Protein AF-A0AAV9LHY4-F1 (afdb_monomer)

Structure (mmCIF, N/CA/C/O backbone):
data_AF-A0AAV9LHY4-F1
#
_entry.id   AF-A0AAV9LHY4-F1
#
loop_
_atom_site.group_PDB
_atom_site.id
_atom_site.type_symbol
_atom_site.label_atom_id
_atom_site.label_alt_id
_atom_site.label_comp_id
_atom_site.label_asym_id
_atom_site.label_entity_id
_atom_site.label_seq_id
_atom_site.pdbx_PDB_ins_code
_atom_site.Cartn_x
_atom_site.Cartn_y
_atom_site.Cartn_z
_atom_site.occupancy
_atom_site.B_iso_or_equiv
_atom_site.auth_seq_id
_atom_site.auth_comp_id
_atom_site.auth_asym_id
_atom_site.auth_atom_id
_atom_site.pdbx_PDB_model_num
ATOM 1 N N . MET A 1 1 ? 43.080 -24.512 -5.158 1.00 59.22 1 MET A N 1
ATOM 2 C CA . MET A 1 1 ? 41.916 -24.960 -4.365 1.00 59.22 1 MET A CA 1
ATOM 3 C C . MET A 1 1 ? 41.482 -26.283 -4.975 1.00 59.22 1 MET A C 1
ATOM 5 O O . MET A 1 1 ? 41.132 -26.300 -6.143 1.00 59.22 1 MET A O 1
ATOM 9 N N . GLU A 1 2 ? 41.667 -27.384 -4.251 1.00 84.31 2 GLU A N 1
ATOM 10 C CA . GLU A 1 2 ? 41.435 -28.752 -4.737 1.00 84.31 2 GLU A CA 1
ATOM 11 C C . GLU A 1 2 ? 39.930 -29.027 -4.889 1.00 84.31 2 GLU A C 1
ATOM 13 O O . GLU A 1 2 ? 39.176 -28.866 -3.928 1.00 84.31 2 GLU A O 1
ATOM 18 N N . TRP A 1 3 ? 39.496 -29.439 -6.082 1.00 78.50 3 TRP A N 1
ATOM 19 C CA . TRP A 1 3 ? 38.097 -29.758 -6.407 1.00 78.50 3 TRP A CA 1
ATOM 20 C C . TRP A 1 3 ? 37.483 -30.785 -5.441 1.00 78.50 3 TRP A C 1
ATOM 22 O O . TRP A 1 3 ? 36.343 -30.637 -5.004 1.00 78.50 3 TRP A O 1
ATOM 32 N N . SER A 1 4 ? 38.292 -31.755 -5.011 1.00 82.44 4 SER A N 1
ATOM 33 C CA . SER A 1 4 ? 37.947 -32.785 -4.024 1.00 82.44 4 SER A CA 1
ATOM 34 C C . SER A 1 4 ? 37.417 -32.199 -2.708 1.00 82.44 4 SER A C 1
ATOM 36 O O . SER A 1 4 ? 36.396 -32.643 -2.188 1.00 82.44 4 SER A O 1
ATOM 38 N N . ARG A 1 5 ? 38.049 -31.133 -2.205 1.00 82.62 5 ARG A N 1
ATOM 39 C CA . ARG A 1 5 ? 37.646 -30.445 -0.971 1.00 82.62 5 ARG A CA 1
ATOM 40 C C . ARG A 1 5 ? 36.305 -29.725 -1.117 1.00 82.62 5 ARG A C 1
ATOM 42 O O . ARG A 1 5 ? 35.570 -29.611 -0.140 1.00 82.62 5 ARG A O 1
ATOM 49 N N . LEU A 1 6 ? 35.998 -29.232 -2.314 1.00 79.81 6 LEU A N 1
ATOM 50 C CA . LEU A 1 6 ? 34.765 -28.503 -2.607 1.00 79.81 6 LEU A CA 1
ATOM 51 C C . LEU A 1 6 ? 33.571 -29.469 -2.697 1.00 79.81 6 LEU A C 1
ATOM 53 O O . LEU A 1 6 ? 32.528 -29.193 -2.108 1.00 79.81 6 LEU A O 1
ATOM 57 N N . CYS A 1 7 ? 33.760 -30.648 -3.303 1.00 84.12 7 CYS A N 1
ATOM 58 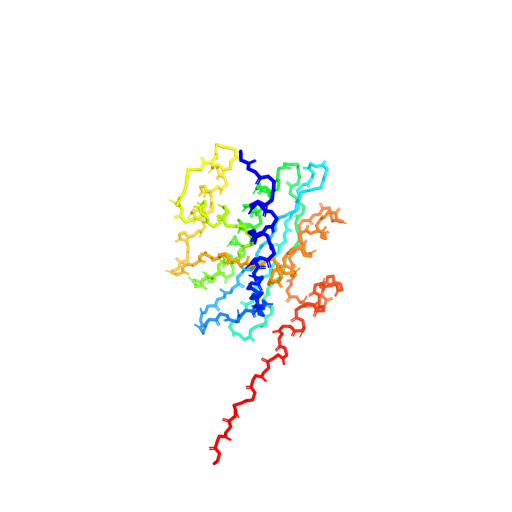C CA . CYS A 1 7 ? 32.771 -31.732 -3.297 1.00 84.12 7 CYS A CA 1
ATOM 59 C C . CYS A 1 7 ? 32.409 -32.176 -1.871 1.00 84.12 7 CYS A C 1
ATOM 61 O O . CYS A 1 7 ? 31.232 -32.200 -1.524 1.00 84.12 7 CYS A O 1
ATOM 63 N N . THR A 1 8 ? 33.400 -32.412 -1.002 1.00 84.88 8 THR A N 1
ATOM 64 C CA . THR A 1 8 ? 33.139 -32.826 0.390 1.00 84.88 8 THR A CA 1
ATOM 65 C C . THR A 1 8 ? 32.393 -31.761 1.203 1.00 84.88 8 THR A C 1
ATOM 67 O O . THR A 1 8 ? 31.663 -32.093 2.136 1.00 84.88 8 THR A O 1
ATOM 70 N N . LEU A 1 9 ? 32.581 -30.473 0.893 1.00 82.38 9 LEU A N 1
ATOM 71 C CA . LEU A 1 9 ? 31.850 -29.385 1.551 1.00 82.38 9 LEU A CA 1
ATOM 72 C C . LEU A 1 9 ? 30.385 -29.339 1.103 1.00 82.38 9 LEU A C 1
ATOM 74 O O . LEU A 1 9 ? 29.509 -29.174 1.948 1.00 82.38 9 LEU A O 1
ATOM 78 N N . ILE A 1 10 ? 30.120 -29.535 -0.192 1.00 81.81 10 ILE A N 1
ATOM 79 C CA . ILE A 1 10 ? 28.758 -29.587 -0.742 1.00 81.81 10 ILE A CA 1
ATOM 80 C C . ILE A 1 10 ? 28.002 -30.814 -0.216 1.00 81.81 10 ILE A C 1
ATOM 82 O O . ILE A 1 10 ? 26.850 -30.693 0.183 1.00 81.81 10 ILE A O 1
ATOM 86 N N . GLU A 1 11 ? 28.647 -31.980 -0.139 1.00 83.12 11 GLU A N 1
ATOM 87 C CA . GLU A 1 11 ? 28.035 -33.208 0.398 1.00 83.12 11 GLU A CA 1
ATOM 88 C C . GLU A 1 11 ? 27.667 -33.096 1.884 1.00 83.12 11 GLU A C 1
ATOM 90 O O . GLU A 1 11 ? 26.732 -33.743 2.351 1.00 83.12 11 GLU A O 1
ATOM 95 N N . LYS A 1 12 ? 28.382 -32.251 2.636 1.00 82.44 12 LYS A N 1
ATOM 96 C CA . LYS A 1 12 ? 28.104 -31.964 4.051 1.00 82.44 12 LYS A CA 1
ATOM 97 C C . LYS A 1 12 ? 27.100 -30.827 4.255 1.00 82.44 12 LYS A C 1
ATOM 99 O O . LYS A 1 12 ? 26.727 -30.560 5.397 1.00 82.44 12 LYS A O 1
ATOM 104 N N . CYS A 1 13 ? 26.651 -30.161 3.190 1.00 74.38 13 CYS A N 1
ATOM 105 C CA . CYS A 1 13 ? 25.598 -29.156 3.278 1.00 74.38 13 CYS A CA 1
ATOM 106 C C . CYS A 1 13 ? 24.238 -29.836 3.481 1.00 74.38 13 CYS A C 1
ATOM 108 O O . CYS A 1 13 ? 23.570 -30.262 2.540 1.00 74.38 13 CYS A O 1
ATOM 110 N N . SER A 1 14 ? 23.790 -29.890 4.731 1.00 78.50 14 SER A N 1
ATOM 111 C CA . SER A 1 14 ? 22.393 -30.150 5.060 1.00 78.50 14 SER A CA 1
ATOM 112 C C . SER A 1 14 ? 21.562 -28.902 4.753 1.00 78.50 14 SER A C 1
ATOM 114 O O . SER A 1 14 ? 21.834 -27.830 5.299 1.00 78.50 14 SER A O 1
ATOM 116 N N . HIS A 1 15 ? 20.547 -29.023 3.901 1.00 72.12 15 HIS A N 1
ATOM 117 C CA . HIS A 1 15 ? 19.607 -27.932 3.660 1.00 72.12 15 HIS A CA 1
ATOM 118 C C . HIS A 1 15 ? 18.664 -27.798 4.864 1.00 72.12 15 HIS A C 1
ATOM 120 O O . HIS A 1 15 ? 17.847 -28.682 5.112 1.00 72.12 15 HIS A O 1
ATOM 126 N N . ASP A 1 16 ? 18.773 -26.696 5.609 1.00 80.44 16 ASP A N 1
ATOM 127 C CA . ASP A 1 16 ? 17.805 -26.329 6.648 1.00 80.44 16 ASP A CA 1
ATOM 128 C C . ASP A 1 16 ? 16.572 -25.705 5.975 1.00 80.44 16 ASP A C 1
ATOM 130 O O . ASP A 1 16 ? 16.508 -24.498 5.720 1.00 80.44 16 ASP A O 1
ATOM 134 N N . ILE A 1 17 ? 15.622 -26.557 5.583 1.00 81.12 17 ILE A N 1
ATOM 135 C CA . ILE A 1 17 ? 14.379 -26.124 4.941 1.00 81.12 17 ILE A CA 1
ATOM 136 C C . ILE A 1 17 ? 13.448 -25.568 6.019 1.00 81.12 17 ILE A C 1
ATOM 138 O O . ILE A 1 17 ? 12.828 -26.314 6.776 1.00 81.12 17 ILE A O 1
ATOM 142 N N . LYS A 1 18 ? 13.299 -24.243 6.048 1.00 81.00 18 LYS A N 1
ATOM 143 C CA . LYS A 1 18 ? 12.313 -23.561 6.893 1.00 81.00 18 LYS A CA 1
ATOM 144 C C . LYS A 1 18 ? 11.046 -23.284 6.098 1.00 81.00 18 LYS A C 1
ATOM 146 O O . LYS A 1 18 ? 11.069 -22.531 5.128 1.00 81.00 18 LYS A O 1
ATOM 151 N N . ILE A 1 19 ? 9.940 -23.878 6.535 1.00 80.31 19 ILE A N 1
ATOM 152 C CA . ILE A 1 19 ? 8.612 -23.648 5.966 1.00 80.31 19 ILE A CA 1
ATOM 153 C C . ILE A 1 19 ? 7.884 -22.637 6.851 1.00 80.31 19 ILE A C 1
ATOM 155 O O . ILE A 1 19 ? 7.708 -22.869 8.046 1.00 80.31 19 ILE A O 1
ATOM 159 N N . THR A 1 20 ? 7.423 -21.542 6.252 1.00 80.88 20 THR A N 1
ATOM 160 C CA . THR A 1 20 ? 6.613 -20.525 6.930 1.00 80.88 20 THR A CA 1
ATOM 161 C C . THR A 1 20 ? 5.282 -20.399 6.210 1.00 80.88 20 THR A C 1
ATOM 163 O O . THR A 1 20 ? 5.247 -20.182 5.001 1.00 80.88 20 THR A O 1
ATOM 166 N N . ILE A 1 21 ? 4.178 -20.510 6.949 1.00 81.75 21 ILE A N 1
ATOM 167 C CA . ILE A 1 21 ? 2.845 -20.247 6.400 1.00 81.75 21 ILE A CA 1
ATOM 168 C C . ILE A 1 21 ? 2.704 -18.738 6.197 1.00 81.75 21 ILE A C 1
ATOM 170 O O . ILE A 1 21 ? 2.754 -17.965 7.154 1.00 81.75 21 ILE A O 1
ATOM 174 N N . VAL A 1 22 ? 2.515 -18.327 4.945 1.00 85.25 22 VAL A N 1
ATOM 175 C CA . VAL A 1 22 ? 2.331 -16.926 4.569 1.00 85.25 22 VAL A CA 1
ATOM 176 C C . VAL A 1 22 ? 0.846 -16.659 4.380 1.00 85.25 22 VAL A C 1
ATOM 178 O O . VAL A 1 22 ? 0.225 -17.176 3.457 1.00 85.25 22 VAL A O 1
ATOM 181 N N . GLN A 1 23 ? 0.268 -15.858 5.272 1.00 86.31 23 GLN A N 1
ATOM 182 C CA . GLN A 1 23 ? -1.135 -15.468 5.197 1.00 86.31 23 GLN A CA 1
ATOM 183 C C . GLN A 1 23 ? -1.332 -14.030 5.659 1.00 86.31 23 GLN A C 1
ATOM 185 O O . GLN A 1 23 ? -0.627 -13.528 6.539 1.00 86.31 23 GLN A O 1
ATOM 190 N N . TRP A 1 24 ? -2.331 -13.375 5.077 1.00 90.69 24 TRP A N 1
ATOM 191 C CA . TRP A 1 24 ? -2.756 -12.059 5.523 1.00 90.69 24 TRP A CA 1
ATOM 192 C C . TRP A 1 24 ? -3.398 -12.142 6.912 1.00 90.69 24 TRP A C 1
ATOM 194 O O . TRP A 1 24 ? -4.214 -13.023 7.183 1.00 90.69 24 TRP A O 1
ATOM 204 N N . THR A 1 25 ? -3.064 -11.196 7.788 1.00 91.69 25 THR A N 1
ATOM 205 C CA . THR A 1 25 ? -3.603 -11.126 9.153 1.00 91.69 25 THR A CA 1
ATOM 206 C C . THR A 1 25 ? -4.498 -9.906 9.331 1.00 91.69 25 THR A C 1
ATOM 208 O O . THR A 1 25 ? -4.209 -8.823 8.819 1.00 91.69 25 THR A O 1
ATOM 211 N N . LYS A 1 26 ? -5.586 -10.055 10.094 1.00 94.25 26 LYS A N 1
ATOM 212 C CA . LYS A 1 26 ? -6.515 -8.952 10.385 1.00 94.25 26 LYS A CA 1
ATOM 213 C C . LYS A 1 26 ? -5.814 -7.847 11.191 1.00 94.25 26 LYS A C 1
ATOM 215 O O . LYS A 1 26 ? -4.994 -8.163 12.056 1.00 94.25 26 LYS A O 1
ATOM 220 N N . PRO A 1 27 ? -6.105 -6.558 10.937 1.00 96.50 27 PRO A N 1
ATOM 221 C CA . PRO A 1 27 ? -5.584 -5.490 11.777 1.00 96.50 27 PRO A CA 1
ATOM 222 C C . PRO A 1 27 ? -6.252 -5.478 13.163 1.00 96.50 27 PRO A C 1
ATOM 224 O O . PRO A 1 27 ? -7.353 -6.011 13.323 1.00 96.50 27 PRO A O 1
ATOM 227 N N . PRO A 1 28 ? -5.625 -4.831 14.162 1.00 97.00 28 PRO A N 1
ATOM 228 C CA . PRO A 1 28 ? -6.232 -4.631 15.474 1.00 97.00 28 PRO A CA 1
ATOM 229 C C . PRO A 1 28 ? -7.554 -3.852 15.411 1.00 97.00 28 PRO A C 1
ATOM 231 O O . PRO A 1 28 ? -7.845 -3.136 14.452 1.00 97.00 28 PRO A O 1
ATOM 234 N N . ILE A 1 29 ? -8.344 -3.933 16.481 1.00 96.00 29 ILE A N 1
ATOM 235 C CA . ILE A 1 29 ? -9.568 -3.134 16.644 1.00 96.00 29 ILE A CA 1
ATOM 236 C C . ILE A 1 29 ? -9.252 -1.636 16.462 1.00 96.00 29 ILE A C 1
ATOM 238 O O . ILE A 1 29 ? -8.214 -1.163 16.923 1.00 96.00 29 ILE A O 1
ATOM 242 N N . LYS A 1 30 ? -10.160 -0.895 15.807 1.00 95.75 30 LYS A N 1
ATOM 243 C CA . LYS A 1 30 ? -10.023 0.525 15.403 1.00 95.75 30 LYS A CA 1
ATOM 244 C C . LYS A 1 30 ? -8.995 0.809 14.301 1.00 95.75 30 LYS A C 1
ATOM 246 O O . LYS A 1 30 ? -8.819 1.980 13.970 1.00 95.75 30 LYS A O 1
ATOM 251 N N . TRP A 1 31 ? -8.343 -0.206 13.736 1.00 98.31 31 TRP A N 1
ATOM 252 C CA . TRP A 1 31 ? -7.453 -0.054 12.585 1.00 98.31 31 TRP A CA 1
ATOM 253 C C . TRP A 1 31 ? -8.092 -0.600 11.314 1.00 98.31 31 TRP A C 1
ATOM 255 O O . TRP A 1 31 ? -8.821 -1.594 11.334 1.00 98.31 31 TRP A O 1
ATOM 265 N N . VAL A 1 32 ? -7.757 0.036 10.197 1.00 98.44 32 VAL A N 1
ATOM 266 C CA . VAL A 1 32 ? -7.949 -0.520 8.857 1.00 98.44 32 VAL A CA 1
ATOM 267 C C . VAL A 1 32 ? -6.594 -0.875 8.261 1.00 98.44 32 VAL A C 1
ATOM 269 O O . VAL A 1 32 ? -5.569 -0.285 8.617 1.00 98.44 32 VAL A O 1
ATOM 272 N N . LYS A 1 33 ? -6.580 -1.867 7.374 1.00 98.44 33 LYS A N 1
ATOM 273 C CA . LYS A 1 33 ? -5.364 -2.350 6.724 1.00 98.44 33 LYS A CA 1
ATOM 274 C C . LYS A 1 33 ? -5.527 -2.295 5.217 1.00 98.44 33 LYS A C 1
ATOM 276 O O . LYS A 1 33 ? -6.466 -2.877 4.678 1.00 98.44 33 LYS A O 1
ATOM 281 N N . LEU A 1 34 ? -4.635 -1.550 4.583 1.00 98.62 34 LEU A N 1
ATOM 282 C CA . LEU A 1 34 ? -4.580 -1.304 3.157 1.00 98.62 34 LEU A CA 1
ATOM 283 C C . LEU A 1 34 ? -3.432 -2.119 2.568 1.00 98.62 34 LEU A C 1
ATOM 285 O O . LEU A 1 34 ? -2.278 -1.889 2.911 1.00 98.62 34 LEU A O 1
ATOM 289 N N . ASN A 1 35 ? -3.753 -3.033 1.665 1.00 98.44 35 ASN A N 1
ATOM 290 C CA . ASN A 1 35 ? -2.784 -3.758 0.856 1.00 98.44 35 ASN A CA 1
ATOM 291 C C . ASN A 1 35 ? -2.730 -3.106 -0.524 1.00 98.44 35 ASN A C 1
ATOM 293 O O . ASN A 1 35 ? -3.784 -2.944 -1.143 1.00 98.44 35 ASN A O 1
ATOM 297 N N . THR A 1 36 ? -1.544 -2.739 -1.009 1.00 98.56 36 THR A N 1
ATOM 298 C CA . THR A 1 36 ? -1.381 -2.176 -2.360 1.00 98.56 36 THR A CA 1
ATOM 299 C C . THR A 1 36 ? -0.297 -2.892 -3.143 1.00 98.56 36 THR A C 1
ATOM 301 O O . THR A 1 36 ? 0.649 -3.436 -2.570 1.00 98.56 36 THR A O 1
ATOM 304 N N . ASP A 1 37 ? -0.423 -2.860 -4.463 1.00 98.00 37 ASP A N 1
ATOM 305 C CA . ASP A 1 37 ? 0.614 -3.291 -5.385 1.00 98.00 37 ASP A CA 1
ATOM 306 C C . ASP A 1 37 ? 0.545 -2.491 -6.689 1.00 98.00 37 ASP A C 1
ATOM 308 O O . ASP A 1 37 ? -0.489 -1.923 -7.054 1.00 98.00 37 ASP A O 1
ATOM 312 N N . GLY A 1 38 ? 1.678 -2.446 -7.374 1.00 97.38 38 GLY A N 1
ATOM 313 C CA . GLY A 1 38 ? 1.845 -1.850 -8.685 1.00 97.38 38 GLY A CA 1
ATOM 314 C C . GLY A 1 38 ? 2.309 -2.901 -9.681 1.00 97.38 38 GLY A C 1
ATOM 315 O O . GLY A 1 38 ? 3.057 -3.818 -9.347 1.00 97.38 38 GLY A O 1
ATOM 316 N N . SER A 1 39 ? 1.875 -2.750 -10.923 1.00 96.88 39 SER A N 1
ATOM 317 C CA . SER A 1 39 ? 2.273 -3.581 -12.048 1.00 96.88 39 SER A CA 1
ATOM 318 C C . SER A 1 39 ? 2.791 -2.686 -13.165 1.00 96.88 39 SER A C 1
ATOM 320 O O . SER A 1 39 ? 2.261 -1.600 -13.378 1.00 96.88 39 SER A O 1
ATOM 322 N N . ALA A 1 40 ? 3.816 -3.128 -13.889 1.00 96.88 40 ALA A N 1
ATOM 323 C CA . ALA A 1 40 ? 4.259 -2.473 -15.113 1.00 96.88 40 ALA A CA 1
ATOM 324 C C . ALA A 1 40 ? 4.451 -3.524 -16.211 1.00 96.88 40 ALA A C 1
ATOM 326 O O . ALA A 1 40 ? 5.261 -4.439 -16.048 1.00 96.88 40 ALA A O 1
ATOM 327 N N . ILE A 1 41 ? 3.702 -3.407 -17.308 1.00 94.19 41 ILE A N 1
ATOM 328 C CA . ILE A 1 41 ? 3.733 -4.324 -18.453 1.00 94.19 41 ILE A CA 1
ATOM 329 C C . ILE A 1 41 ? 4.038 -3.503 -19.702 1.00 94.19 41 ILE A C 1
ATOM 3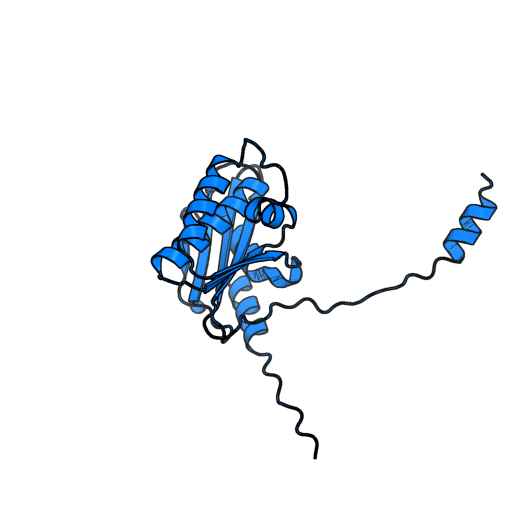31 O O . ILE A 1 41 ? 3.277 -2.615 -20.064 1.00 94.19 41 ILE A O 1
ATOM 335 N N . LEU A 1 42 ? 5.167 -3.801 -20.354 1.00 93.25 42 LEU A N 1
ATOM 336 C CA . LEU A 1 42 ? 5.606 -3.133 -21.590 1.00 93.25 42 LEU A CA 1
ATOM 337 C C . LEU A 1 42 ? 5.651 -1.591 -21.498 1.00 93.25 42 LEU A C 1
ATOM 339 O O . LEU A 1 42 ? 5.426 -0.911 -22.489 1.00 93.25 42 LEU A O 1
ATOM 343 N N . GLY A 1 43 ? 5.960 -1.052 -20.314 1.00 91.06 43 GLY A N 1
ATOM 344 C CA . GLY A 1 43 ? 5.997 0.393 -20.049 1.00 91.06 43 GLY A CA 1
ATOM 345 C C . GLY A 1 43 ? 4.720 0.938 -19.413 1.00 91.06 43 GLY A C 1
ATOM 346 O O . GLY A 1 43 ? 4.793 1.902 -18.654 1.00 91.06 43 GLY A O 1
ATOM 347 N N . SER A 1 44 ? 3.583 0.266 -19.594 1.00 95.94 44 SER A N 1
ATOM 348 C CA . SER A 1 44 ? 2.314 0.708 -19.026 1.00 95.94 44 SER A CA 1
ATOM 349 C C . SER A 1 44 ? 2.188 0.303 -17.565 1.00 95.94 44 SER A C 1
ATOM 351 O O . SER A 1 44 ? 2.436 -0.851 -17.206 1.00 95.94 44 SER A O 1
ATOM 353 N N . LYS A 1 45 ? 1.822 1.252 -16.705 1.00 97.25 45 LYS A N 1
ATOM 354 C CA . LYS A 1 45 ? 1.660 1.085 -15.262 1.00 97.25 45 LYS A CA 1
ATOM 355 C C . LYS A 1 45 ? 0.207 0.842 -14.893 1.00 97.25 45 LYS A C 1
ATOM 357 O O . LYS A 1 45 ? -0.719 1.481 -15.387 1.00 97.25 45 LYS A O 1
ATOM 362 N N . GLY A 1 46 ? 0.062 0.005 -13.885 1.00 97.75 46 GLY A N 1
ATOM 363 C CA . GLY A 1 46 ? -1.182 -0.353 -13.252 1.00 97.75 46 GLY A CA 1
ATOM 364 C C . GLY A 1 46 ? -1.051 -0.349 -11.738 1.00 97.75 46 GLY A C 1
ATOM 365 O O . GLY A 1 46 ? 0.007 -0.681 -11.204 1.00 97.75 46 GLY A O 1
ATOM 366 N N . ALA A 1 47 ? -2.117 0.005 -11.037 1.00 98.06 47 ALA A N 1
ATOM 367 C CA . ALA A 1 47 ? -2.186 -0.040 -9.585 1.00 98.06 47 ALA A CA 1
ATOM 368 C C . ALA A 1 47 ? -3.397 -0.826 -9.115 1.00 98.06 47 ALA A C 1
ATOM 370 O O . ALA A 1 47 ? -4.455 -0.828 -9.744 1.00 98.06 47 ALA A O 1
ATOM 371 N N . GLY A 1 48 ? -3.240 -1.474 -7.969 1.00 97.88 48 GLY A N 1
ATOM 372 C CA . GLY A 1 48 ? -4.320 -2.184 -7.322 1.00 97.88 48 GLY A CA 1
ATOM 373 C C . GLY A 1 48 ? -4.165 -2.216 -5.819 1.00 97.88 48 GLY A C 1
ATOM 374 O O . GLY A 1 48 ? -3.072 -2.076 -5.267 1.00 97.88 48 GLY A O 1
ATOM 375 N N . GLY A 1 49 ? -5.284 -2.423 -5.142 1.00 97.88 49 GLY A N 1
ATOM 376 C CA . GLY A 1 49 ? -5.262 -2.592 -3.705 1.00 97.88 49 GLY A CA 1
ATOM 377 C C . GLY A 1 49 ? -6.617 -2.897 -3.106 1.00 97.88 49 GLY A C 1
ATOM 378 O O . GLY A 1 49 ? -7.651 -2.872 -3.774 1.00 97.88 49 GLY A O 1
ATOM 379 N N . VAL A 1 50 ? -6.588 -3.208 -1.817 1.00 97.88 50 VAL A N 1
ATOM 380 C CA . VAL A 1 50 ? -7.767 -3.540 -1.023 1.00 97.88 50 VAL A CA 1
ATOM 381 C C . VAL A 1 50 ? -7.612 -2.991 0.390 1.00 97.88 50 VAL A C 1
ATOM 383 O O . VAL A 1 50 ? -6.593 -3.207 1.046 1.00 97.88 50 VAL A O 1
ATOM 386 N N . LEU A 1 51 ? -8.635 -2.286 0.867 1.00 98.06 51 LEU A N 1
ATOM 387 C CA . LEU A 1 51 ? -8.769 -1.876 2.257 1.00 98.06 51 LEU A CA 1
ATOM 388 C C . LEU A 1 51 ? -9.686 -2.854 2.986 1.00 98.06 51 LEU A C 1
ATOM 390 O O . LEU A 1 51 ? -10.811 -3.117 2.550 1.00 98.06 51 LEU A O 1
ATOM 394 N N . ARG A 1 52 ? -9.227 -3.365 4.129 1.00 97.00 52 ARG A N 1
ATOM 395 C CA . ARG A 1 52 ? -9.981 -4.298 4.973 1.00 97.00 52 ARG A CA 1
ATOM 396 C C . ARG A 1 52 ? -10.097 -3.784 6.404 1.00 97.00 52 ARG A C 1
ATOM 398 O O . ARG A 1 52 ? -9.177 -3.158 6.937 1.00 97.00 52 ARG A O 1
ATOM 405 N N . SER A 1 53 ? -11.238 -4.062 7.028 1.00 96.38 53 SER A N 1
ATOM 406 C CA . SER A 1 53 ? -11.508 -3.741 8.431 1.00 96.38 53 SER A CA 1
ATOM 407 C C . SER A 1 53 ? -10.817 -4.723 9.387 1.00 96.38 53 SER A C 1
ATOM 409 O O . SER A 1 53 ? -10.297 -5.768 8.986 1.00 96.38 53 SER A O 1
ATOM 411 N N . ASN A 1 54 ? -10.897 -4.440 10.688 1.00 94.81 54 ASN A N 1
ATOM 412 C CA . ASN A 1 54 ? -10.457 -5.341 11.758 1.00 94.81 54 ASN A CA 1
ATOM 413 C C . ASN A 1 54 ? -11.218 -6.680 11.809 1.00 94.81 54 ASN A C 1
ATOM 415 O O . ASN A 1 54 ? -10.734 -7.631 12.416 1.00 94.81 54 ASN A O 1
ATOM 419 N N . THR A 1 55 ? -12.385 -6.793 11.166 1.00 93.56 55 THR A N 1
ATOM 420 C CA . THR A 1 55 ? -13.099 -8.075 11.031 1.00 93.56 55 THR A CA 1
ATOM 421 C C . THR A 1 55 ? -12.628 -8.888 9.820 1.00 93.56 55 THR A C 1
ATOM 423 O O . THR A 1 55 ? -12.962 -10.068 9.707 1.00 93.56 55 THR A O 1
ATOM 426 N N . GLY A 1 56 ? -11.797 -8.300 8.951 1.00 90.94 56 GLY A N 1
ATOM 427 C CA . GLY A 1 56 ? -11.341 -8.882 7.685 1.00 90.94 56 GLY A CA 1
ATOM 428 C C . GLY A 1 56 ? -12.251 -8.572 6.494 1.00 90.94 56 GLY A C 1
ATOM 429 O O . GLY A 1 56 ? -11.934 -8.961 5.367 1.00 90.94 56 GLY A O 1
ATOM 430 N N . ASN A 1 57 ? -13.353 -7.855 6.726 1.00 91.81 57 ASN A N 1
ATOM 431 C CA . ASN A 1 57 ? -14.288 -7.473 5.674 1.00 91.81 57 ASN A CA 1
ATOM 432 C C . ASN A 1 57 ? -13.655 -6.427 4.760 1.00 91.81 57 ASN A C 1
ATOM 434 O O . ASN A 1 57 ? -12.984 -5.505 5.229 1.00 91.81 57 ASN A O 1
ATOM 438 N N . MET A 1 58 ? -13.892 -6.567 3.458 1.00 94.44 58 MET A N 1
ATOM 439 C CA . MET A 1 58 ? -13.520 -5.544 2.488 1.00 94.44 58 MET A CA 1
ATOM 440 C C . MET A 1 58 ? -14.329 -4.271 2.750 1.00 94.44 58 MET A C 1
ATOM 442 O O . MET A 1 58 ? -15.546 -4.337 2.900 1.00 94.44 58 MET A O 1
ATOM 446 N N . ILE A 1 59 ? -13.642 -3.132 2.792 1.00 96.06 59 ILE A N 1
ATOM 447 C CA . ILE A 1 59 ? -14.252 -1.798 2.811 1.00 96.06 59 ILE A CA 1
ATOM 448 C C . ILE A 1 59 ? -14.291 -1.257 1.383 1.00 96.06 59 ILE A C 1
ATOM 450 O O . ILE A 1 59 ? -15.348 -0.879 0.891 1.00 96.06 59 ILE A O 1
ATOM 454 N N . PHE A 1 60 ? -13.141 -1.268 0.706 1.00 97.25 60 PHE A N 1
ATOM 455 C CA . PHE A 1 60 ? -13.055 -1.017 -0.726 1.00 97.25 60 PHE A CA 1
ATOM 456 C C . PHE A 1 60 ? -11.904 -1.803 -1.348 1.00 97.25 60 PHE A C 1
ATOM 458 O O . PHE A 1 60 ? -10.975 -2.226 -0.659 1.00 97.25 60 PHE A O 1
ATOM 465 N N . ALA A 1 61 ? -11.946 -1.954 -2.662 1.00 97.62 61 ALA A N 1
ATOM 466 C CA . ALA A 1 61 ? -10.819 -2.349 -3.488 1.00 97.62 61 ALA A CA 1
ATOM 467 C C . ALA A 1 61 ? -10.717 -1.403 -4.682 1.00 97.62 61 ALA A C 1
ATOM 469 O O . ALA A 1 61 ? -11.684 -0.727 -5.026 1.00 97.62 61 ALA A O 1
ATOM 470 N N . PHE A 1 62 ? -9.555 -1.334 -5.313 1.00 97.69 62 PHE A N 1
ATOM 471 C CA . PHE A 1 62 ? -9.371 -0.496 -6.489 1.00 97.69 62 PHE A CA 1
ATOM 472 C C . PHE A 1 62 ? -8.455 -1.149 -7.506 1.00 97.69 62 PHE A C 1
ATOM 474 O O . PHE A 1 62 ? -7.586 -1.944 -7.149 1.00 97.69 62 PHE A O 1
ATOM 481 N N . SER A 1 63 ? -8.670 -0.782 -8.763 1.00 97.44 63 SER A N 1
ATOM 482 C CA . SER A 1 63 ? -7.824 -1.103 -9.907 1.00 97.44 63 SER A CA 1
ATOM 483 C C . SER A 1 63 ? -7.731 0.157 -10.760 1.00 97.44 63 SER A C 1
ATOM 485 O O . SER A 1 63 ? -8.762 0.757 -11.069 1.00 97.44 63 SER A O 1
ATOM 487 N N . ALA A 1 64 ? -6.520 0.620 -11.057 1.00 97.56 64 ALA A N 1
ATOM 488 C CA . ALA A 1 64 ? -6.309 1.904 -11.711 1.00 97.56 64 ALA A CA 1
ATOM 489 C C . ALA A 1 64 ? -5.188 1.836 -12.756 1.00 97.56 64 ALA A C 1
ATOM 491 O O . ALA A 1 64 ? -4.050 1.551 -12.378 1.00 97.56 64 ALA A O 1
ATOM 492 N N . PRO A 1 65 ? -5.468 2.112 -14.043 1.00 97.38 65 PRO A N 1
ATOM 493 C CA . PRO A 1 65 ? -4.421 2.341 -15.027 1.00 97.38 65 PRO A CA 1
ATOM 494 C C . PRO A 1 65 ? -3.748 3.688 -14.728 1.00 97.38 65 PRO A C 1
ATOM 496 O O . PRO A 1 65 ? -4.421 4.678 -14.432 1.00 97.38 65 PRO A O 1
ATOM 499 N N . LEU A 1 66 ? -2.416 3.723 -14.775 1.00 96.25 66 LEU A N 1
ATOM 500 C CA . LEU A 1 66 ? -1.596 4.862 -14.332 1.00 96.25 66 LEU A CA 1
ATOM 501 C C . LEU A 1 66 ? -0.747 5.482 -15.457 1.00 96.25 66 LEU A C 1
ATOM 503 O O . LEU A 1 66 ? 0.175 6.258 -15.188 1.00 96.25 66 LEU A O 1
ATOM 507 N N . GLY A 1 67 ? -1.035 5.132 -16.713 1.00 95.38 67 GLY A N 1
ATOM 508 C CA . GLY A 1 67 ? -0.240 5.547 -17.871 1.00 95.38 67 GLY A CA 1
ATOM 509 C C . GLY A 1 67 ? 1.154 4.919 -17.865 1.00 95.38 67 GLY A C 1
ATOM 510 O O . GLY A 1 67 ? 1.360 3.867 -17.278 1.00 95.38 67 GLY A O 1
ATOM 511 N N . GLU A 1 68 ? 2.133 5.558 -18.496 1.00 96.31 68 GLU A N 1
ATOM 512 C CA . GLU A 1 68 ? 3.461 4.965 -18.704 1.00 96.31 68 GLU A CA 1
ATOM 513 C C . GLU A 1 68 ? 4.438 5.228 -17.548 1.00 96.31 68 GLU A C 1
ATOM 515 O O . GLU A 1 68 ? 4.428 6.291 -16.922 1.00 96.31 68 GLU A O 1
ATOM 520 N N . GLY A 1 69 ? 5.322 4.268 -17.273 1.00 95.06 69 GLY A N 1
ATOM 521 C CA . GLY A 1 69 ? 6.410 4.396 -16.309 1.00 95.06 69 GLY A CA 1
ATOM 522 C C . GLY A 1 69 ? 6.938 3.063 -15.779 1.00 95.06 69 GLY A C 1
ATOM 523 O O . GLY A 1 69 ? 6.820 2.003 -16.384 1.00 95.06 69 GLY A O 1
ATOM 524 N N . THR A 1 70 ? 7.583 3.126 -14.619 1.00 95.06 70 THR A N 1
ATOM 525 C CA . THR A 1 70 ? 8.279 1.981 -14.019 1.00 95.06 70 THR A CA 1
ATOM 526 C C . THR A 1 70 ? 7.430 1.248 -12.986 1.00 95.06 70 THR A C 1
ATOM 528 O O . THR A 1 70 ? 6.518 1.811 -12.381 1.00 95.06 70 THR A O 1
ATOM 531 N N . ASN A 1 71 ? 7.802 -0.001 -12.697 1.00 94.62 71 ASN A N 1
ATOM 532 C CA . ASN A 1 71 ? 7.173 -0.789 -11.636 1.00 94.62 71 ASN A CA 1
ATOM 533 C C . ASN A 1 71 ? 7.277 -0.105 -10.257 1.00 94.62 71 ASN A C 1
ATOM 535 O O . ASN A 1 71 ? 6.326 -0.092 -9.482 1.00 94.62 71 ASN A O 1
ATOM 539 N N . THR A 1 72 ? 8.419 0.524 -9.959 1.00 95.31 72 THR A N 1
ATOM 540 C CA . THR A 1 72 ? 8.607 1.281 -8.711 1.00 95.31 72 THR A CA 1
ATOM 541 C C . THR A 1 72 ? 7.639 2.458 -8.624 1.00 95.31 72 THR A C 1
ATOM 543 O O . THR A 1 72 ? 6.992 2.629 -7.595 1.00 95.31 72 THR A O 1
ATOM 546 N N . GLN A 1 73 ? 7.488 3.235 -9.704 1.00 96.31 73 GLN A N 1
ATOM 547 C CA . GLN A 1 73 ? 6.506 4.323 -9.764 1.00 96.31 73 GLN A CA 1
ATOM 548 C C . GLN A 1 73 ? 5.079 3.800 -9.580 1.00 96.31 73 GLN A C 1
ATOM 550 O O . GLN A 1 73 ? 4.345 4.353 -8.769 1.00 96.31 73 GLN A O 1
ATOM 555 N N . ALA A 1 74 ? 4.717 2.695 -10.240 1.00 97.31 74 ALA A N 1
ATOM 556 C CA . ALA A 1 74 ? 3.404 2.070 -10.087 1.00 97.31 74 ALA A CA 1
ATOM 557 C C . ALA A 1 74 ? 3.108 1.690 -8.626 1.00 97.31 74 ALA A C 1
ATOM 559 O O . ALA A 1 74 ? 2.021 1.964 -8.128 1.00 97.31 74 ALA A O 1
ATOM 560 N N . LYS A 1 75 ? 4.083 1.116 -7.906 1.00 97.38 75 LYS A N 1
ATOM 561 C CA . LYS A 1 75 ? 3.919 0.740 -6.490 1.00 97.38 75 LYS A CA 1
ATOM 562 C C . LYS A 1 75 ? 3.761 1.950 -5.566 1.00 97.38 75 LYS A C 1
ATOM 564 O O . LYS A 1 75 ? 2.932 1.910 -4.659 1.00 97.38 75 LYS A O 1
ATOM 569 N N . VAL A 1 76 ? 4.520 3.028 -5.794 1.00 97.50 76 VAL A N 1
ATOM 570 C CA . VAL A 1 76 ? 4.363 4.281 -5.028 1.00 97.50 76 VAL A CA 1
ATOM 571 C C . VAL A 1 76 ? 2.998 4.915 -5.314 1.00 97.50 76 VAL A C 1
ATOM 573 O O . VAL A 1 76 ? 2.285 5.290 -4.387 1.00 97.50 76 VAL A O 1
ATOM 576 N N . GLU A 1 77 ? 2.598 4.991 -6.581 1.00 97.75 77 GLU A N 1
ATOM 577 C CA . GLU A 1 77 ? 1.315 5.568 -6.992 1.00 97.75 77 GLU A CA 1
ATOM 578 C C . GLU A 1 77 ? 0.116 4.736 -6.515 1.00 97.75 77 GLU A C 1
ATOM 580 O O . GLU A 1 77 ? -0.900 5.309 -6.123 1.00 97.75 77 GLU A O 1
ATOM 585 N N . ALA A 1 78 ? 0.239 3.406 -6.439 1.00 98.38 78 ALA A N 1
ATOM 586 C CA . ALA A 1 78 ? -0.771 2.543 -5.829 1.00 98.38 78 ALA A CA 1
ATOM 587 C C . ALA A 1 78 ? -0.983 2.870 -4.342 1.00 98.38 78 ALA A C 1
ATOM 589 O O . ALA A 1 78 ? -2.125 2.975 -3.885 1.00 98.38 78 ALA A O 1
ATOM 590 N N . ALA A 1 79 ? 0.107 3.079 -3.594 1.00 98.44 79 ALA A N 1
ATOM 591 C CA . ALA A 1 79 ? 0.034 3.495 -2.197 1.00 98.44 79 ALA A CA 1
ATOM 592 C C . ALA A 1 79 ? -0.619 4.880 -2.058 1.00 98.44 79 ALA A C 1
ATOM 594 O O . ALA A 1 79 ? -1.506 5.050 -1.223 1.00 98.44 79 ALA A O 1
ATOM 595 N N . ILE A 1 80 ? -0.248 5.845 -2.907 1.00 98.50 80 ILE A N 1
ATOM 596 C CA . ILE A 1 80 ? -0.875 7.176 -2.948 1.00 98.50 80 ILE A CA 1
ATOM 597 C C . ILE A 1 80 ? -2.379 7.049 -3.183 1.00 98.50 80 ILE A C 1
ATOM 599 O O . ILE A 1 80 ? -3.155 7.556 -2.377 1.00 98.50 80 ILE A O 1
ATOM 603 N N . PHE A 1 81 ? -2.795 6.328 -4.229 1.00 98.44 81 PHE A N 1
ATOM 604 C CA . PHE A 1 81 ? -4.204 6.161 -4.582 1.00 98.44 81 PHE A CA 1
ATOM 605 C C . PHE A 1 81 ? -5.008 5.589 -3.408 1.00 98.44 81 PHE A C 1
ATOM 607 O O . PHE A 1 81 ? -6.022 6.158 -3.001 1.00 98.44 81 PHE A O 1
ATOM 614 N N . GLY A 1 82 ? -4.535 4.488 -2.818 1.00 98.38 82 GLY A N 1
ATOM 615 C CA . GLY A 1 82 ? -5.212 3.857 -1.690 1.00 98.38 82 GLY A CA 1
ATOM 616 C C . GLY A 1 82 ? -5.267 4.754 -0.447 1.00 98.38 82 GLY A C 1
ATOM 617 O O . GLY A 1 82 ? -6.316 4.849 0.192 1.00 98.38 82 GLY A O 1
ATOM 618 N N . LEU A 1 83 ? -4.177 5.458 -0.115 1.00 98.62 83 LEU A N 1
ATOM 619 C CA . LEU A 1 83 ? -4.143 6.367 1.034 1.00 98.62 83 LEU A CA 1
ATOM 620 C C . LEU A 1 83 ? -5.017 7.607 0.827 1.00 98.62 83 LEU A C 1
ATOM 622 O O . LEU A 1 83 ? -5.665 8.038 1.778 1.00 98.62 83 LEU A O 1
ATOM 626 N N . THR A 1 84 ? -5.111 8.143 -0.393 1.00 98.62 84 THR A N 1
ATOM 627 C CA . THR A 1 84 ? -6.057 9.218 -0.726 1.00 98.62 84 THR A CA 1
ATOM 628 C C . THR A 1 84 ? -7.491 8.802 -0.400 1.00 98.62 84 THR A C 1
ATOM 630 O O . THR A 1 84 ? -8.212 9.549 0.260 1.00 98.62 84 THR A O 1
ATOM 633 N N . TRP A 1 85 ? -7.892 7.580 -0.758 1.00 98.31 85 TRP A N 1
ATOM 634 C CA . TRP A 1 85 ? -9.209 7.056 -0.387 1.00 98.31 85 TRP A CA 1
ATOM 635 C C . TRP A 1 85 ? -9.375 6.855 1.119 1.00 98.31 85 TRP A C 1
ATOM 637 O O . TRP A 1 85 ? -10.433 7.175 1.658 1.00 98.31 85 TRP A O 1
ATOM 647 N N . CYS A 1 86 ? -8.341 6.399 1.829 1.00 98.44 86 CYS A N 1
ATOM 648 C CA . CYS A 1 86 ? -8.379 6.324 3.292 1.00 98.44 86 CYS A CA 1
ATOM 649 C C . CYS A 1 86 ? -8.616 7.699 3.940 1.00 98.44 86 CYS A C 1
ATOM 651 O O . CYS A 1 86 ? -9.387 7.789 4.897 1.00 98.44 86 CYS A O 1
ATOM 653 N N . VAL A 1 87 ? -7.990 8.758 3.411 1.00 98.44 87 VAL A N 1
ATOM 654 C CA . VAL A 1 87 ? -8.206 10.142 3.863 1.00 98.44 87 VAL A CA 1
ATOM 655 C C . VAL A 1 87 ? -9.628 10.604 3.539 1.00 98.44 87 VAL A C 1
ATOM 657 O O . VAL A 1 87 ? -10.306 11.112 4.430 1.00 98.44 87 VAL A O 1
ATOM 660 N N . HIS A 1 88 ? -10.113 10.380 2.312 1.00 97.94 88 HIS A N 1
ATOM 661 C CA . HIS A 1 88 ? -11.477 10.747 1.903 1.00 97.94 88 HIS A CA 1
ATOM 662 C C . HIS A 1 88 ? -12.560 10.058 2.742 1.00 97.94 88 HIS A C 1
ATOM 664 O O . HIS A 1 88 ? -13.565 10.677 3.081 1.00 97.94 88 HIS A O 1
ATOM 670 N N . LEU A 1 89 ? -12.343 8.799 3.127 1.00 97.44 89 LEU A N 1
ATOM 671 C CA . LEU A 1 89 ? -13.239 8.040 4.007 1.00 97.44 89 LEU A CA 1
ATOM 672 C C . LEU A 1 89 ? -13.021 8.345 5.501 1.00 97.44 89 LEU A C 1
ATOM 674 O O . LEU A 1 89 ? -13.631 7.714 6.362 1.00 97.44 89 LEU A O 1
ATOM 678 N N . ASN A 1 90 ? -12.165 9.321 5.817 1.00 97.88 90 ASN A N 1
ATOM 679 C CA . ASN A 1 90 ? -11.880 9.815 7.159 1.00 97.88 90 ASN A CA 1
ATOM 680 C C . ASN A 1 90 ? -11.339 8.750 8.138 1.00 97.88 90 ASN A C 1
ATOM 682 O O . ASN A 1 90 ? -11.535 8.851 9.353 1.00 97.88 90 ASN A O 1
ATOM 686 N N . TYR A 1 91 ? -10.610 7.744 7.642 1.00 98.25 91 TYR A N 1
ATOM 687 C CA . TYR A 1 91 ? -9.894 6.809 8.510 1.00 98.25 91 TYR A CA 1
ATOM 688 C C . TYR A 1 91 ? -8.675 7.482 9.141 1.00 98.25 91 TYR A C 1
ATOM 690 O O . TYR A 1 91 ? -7.950 8.221 8.483 1.00 98.25 91 TYR A O 1
ATOM 698 N N . LYS A 1 92 ? -8.440 7.216 10.432 1.00 97.94 92 LYS A N 1
ATOM 699 C CA . LYS A 1 92 ? -7.346 7.831 11.208 1.00 97.94 92 LYS A CA 1
ATOM 700 C C . LYS A 1 92 ? -6.241 6.865 11.622 1.00 97.94 92 LYS A C 1
ATOM 702 O O . LYS A 1 92 ? -5.133 7.316 11.888 1.00 97.94 92 LYS A O 1
ATOM 707 N N . ASN A 1 93 ? -6.532 5.565 11.664 1.00 98.50 93 ASN A N 1
ATOM 708 C CA . ASN A 1 93 ? -5.581 4.524 12.046 1.00 98.50 93 ASN A CA 1
ATOM 709 C C . ASN A 1 93 ? -5.418 3.545 10.879 1.00 98.50 93 ASN A C 1
ATOM 711 O O . ASN A 1 93 ? -6.298 2.710 10.645 1.00 98.50 93 ASN A O 1
ATOM 715 N N . VAL A 1 94 ? -4.317 3.661 10.140 1.00 98.69 94 VAL A N 1
ATOM 716 C CA . VAL A 1 94 ? -4.105 2.928 8.884 1.00 98.69 94 VAL A CA 1
ATOM 717 C C . VAL A 1 94 ? -2.800 2.140 8.936 1.00 98.69 94 VAL A C 1
ATOM 719 O O . VAL A 1 94 ? -1.740 2.685 9.238 1.00 98.69 94 VAL A O 1
ATOM 722 N N . ILE A 1 95 ? -2.877 0.847 8.618 1.00 98.75 95 ILE A N 1
ATOM 723 C CA . ILE A 1 95 ? -1.710 0.014 8.313 1.00 98.75 95 ILE A CA 1
ATOM 724 C C . ILE A 1 95 ? -1.626 -0.121 6.795 1.00 98.75 95 ILE A C 1
ATOM 726 O O . ILE A 1 95 ? -2.534 -0.684 6.193 1.00 98.75 95 ILE A O 1
ATOM 730 N N . LEU A 1 96 ? -0.552 0.368 6.188 1.00 98.69 96 LEU A N 1
ATOM 731 C CA . LEU A 1 96 ? -0.206 0.098 4.799 1.00 98.69 96 LEU A CA 1
ATOM 732 C C . LEU A 1 96 ? 0.695 -1.141 4.730 1.00 98.69 96 LEU A C 1
ATOM 734 O O . LEU A 1 96 ? 1.723 -1.205 5.402 1.00 98.69 96 LEU A O 1
ATOM 738 N N . GLU A 1 97 ? 0.327 -2.107 3.901 1.00 98.31 97 GLU A N 1
ATOM 739 C CA . GLU A 1 97 ? 1.122 -3.288 3.585 1.00 98.31 97 GLU A CA 1
ATOM 740 C C . GLU A 1 97 ? 1.478 -3.301 2.099 1.00 98.31 97 GLU A C 1
ATOM 742 O O . GLU A 1 97 ? 0.605 -3.193 1.234 1.00 98.31 97 GLU A O 1
ATOM 747 N N . VAL A 1 98 ? 2.771 -3.450 1.817 1.00 97.38 98 VAL A N 1
ATOM 748 C CA . VAL A 1 98 ? 3.322 -3.531 0.459 1.00 97.38 98 VAL A CA 1
ATOM 749 C C . VAL A 1 98 ? 4.288 -4.708 0.359 1.00 97.38 98 VAL A C 1
ATOM 751 O O . VAL A 1 98 ? 4.970 -5.057 1.322 1.00 97.38 98 VAL A O 1
ATOM 754 N N . ASP A 1 99 ? 4.379 -5.310 -0.822 1.00 94.75 99 ASP A N 1
ATOM 755 C CA . ASP A 1 99 ? 5.230 -6.476 -1.102 1.00 94.75 99 ASP A CA 1
ATOM 756 C C . ASP A 1 99 ? 6.663 -6.110 -1.539 1.00 94.75 99 ASP A C 1
ATOM 758 O O . ASP A 1 99 ? 7.409 -6.940 -2.056 1.00 94.75 99 ASP A O 1
ATOM 762 N N . SER A 1 100 ? 7.047 -4.840 -1.381 1.00 94.94 100 SER A N 1
ATOM 763 C CA . SER A 1 100 ? 8.365 -4.339 -1.755 1.00 94.94 100 SER A CA 1
ATOM 764 C C . SER A 1 100 ? 9.033 -3.651 -0.578 1.00 94.94 100 SER A C 1
ATOM 766 O O . SER A 1 100 ? 8.651 -2.550 -0.176 1.00 94.94 100 SER A O 1
ATOM 768 N N . LYS A 1 101 ? 10.082 -4.292 -0.051 1.00 94.69 101 LYS A N 1
ATOM 769 C CA . LYS A 1 101 ? 10.916 -3.751 1.030 1.00 94.69 101 LYS A CA 1
ATOM 770 C C . LYS A 1 101 ? 11.472 -2.367 0.684 1.00 94.69 101 LYS A C 1
ATOM 772 O O . LYS A 1 101 ? 11.487 -1.493 1.541 1.00 94.69 101 LYS A O 1
ATOM 777 N N . LEU A 1 102 ? 11.839 -2.158 -0.581 1.00 93.94 102 LEU A N 1
ATOM 778 C CA . LEU A 1 102 ? 12.320 -0.874 -1.087 1.00 93.94 102 LEU A CA 1
ATOM 779 C C . LEU A 1 102 ? 11.272 0.236 -0.928 1.00 93.94 102 LEU A C 1
ATOM 781 O O . LEU A 1 102 ? 11.599 1.336 -0.496 1.00 93.94 102 LEU A O 1
ATOM 785 N N . ILE A 1 103 ? 10.009 -0.062 -1.246 1.00 95.38 103 ILE A N 1
ATOM 786 C CA . ILE A 1 103 ? 8.913 0.904 -1.110 1.00 95.38 103 ILE A CA 1
ATOM 787 C C . ILE A 1 103 ? 8.653 1.218 0.361 1.00 95.38 103 ILE A C 1
ATOM 789 O O . ILE A 1 103 ? 8.480 2.385 0.696 1.00 95.38 103 ILE A O 1
ATOM 793 N N . VAL A 1 104 ? 8.694 0.215 1.247 1.00 96.62 104 VAL A N 1
ATOM 794 C CA . VAL A 1 104 ? 8.623 0.462 2.698 1.00 96.62 104 VAL A CA 1
ATOM 795 C C . VAL A 1 104 ? 9.731 1.414 3.128 1.00 96.62 104 VAL A C 1
ATOM 797 O O . VAL A 1 104 ? 9.443 2.409 3.781 1.00 96.62 104 VAL A O 1
ATOM 800 N N . ASP A 1 105 ? 10.971 1.154 2.710 1.00 95.12 105 ASP A N 1
ATOM 801 C CA . ASP A 1 105 ? 12.122 1.964 3.109 1.00 95.12 105 ASP A CA 1
ATOM 802 C C . ASP A 1 105 ? 12.038 3.406 2.589 1.00 95.12 105 ASP A C 1
ATOM 804 O O . ASP A 1 105 ? 12.439 4.326 3.303 1.00 95.12 105 ASP A O 1
ATOM 808 N N . TYR A 1 106 ? 11.465 3.629 1.401 1.00 93.81 106 TYR A N 1
ATOM 809 C CA . TYR A 1 106 ? 11.155 4.977 0.912 1.00 93.81 106 TYR A CA 1
ATOM 810 C C . TYR A 1 106 ? 10.079 5.671 1.749 1.00 93.81 106 TYR A C 1
ATOM 812 O O . TYR A 1 106 ? 10.214 6.847 2.075 1.00 93.81 106 TYR A O 1
ATOM 820 N N . ILE A 1 107 ? 9.012 4.959 2.114 1.00 92.88 107 ILE A N 1
ATOM 821 C CA . ILE A 1 107 ? 7.896 5.526 2.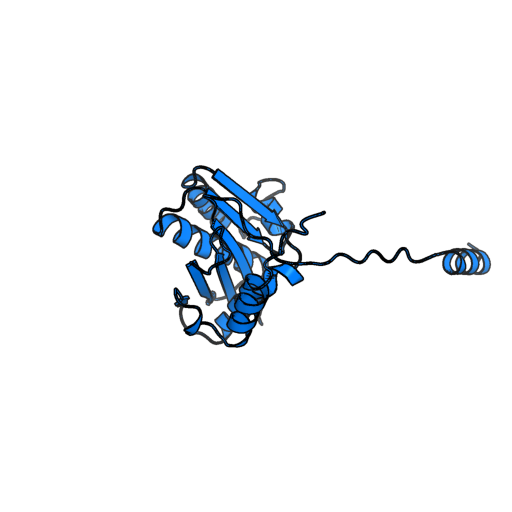883 1.00 92.88 107 ILE A CA 1
ATOM 822 C C . ILE A 1 107 ? 8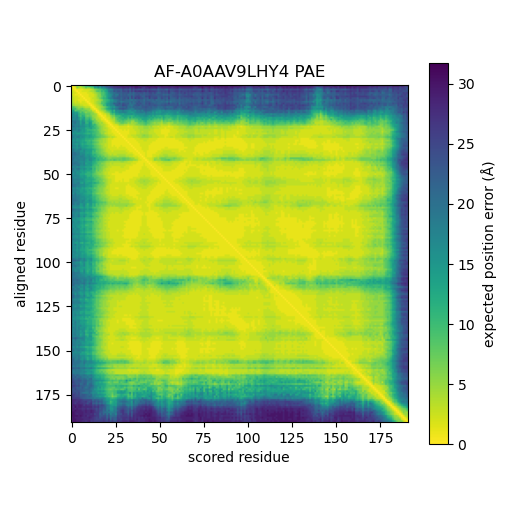.323 5.856 4.318 1.00 92.88 107 ILE A C 1
ATOM 824 O O . ILE A 1 107 ? 7.885 6.858 4.880 1.00 92.88 107 ILE A O 1
ATOM 828 N N . THR A 1 108 ? 9.185 5.038 4.918 1.00 92.81 108 THR A N 1
ATOM 829 C CA . THR A 1 108 ? 9.666 5.233 6.291 1.00 92.81 108 THR A CA 1
ATOM 830 C C . THR A 1 1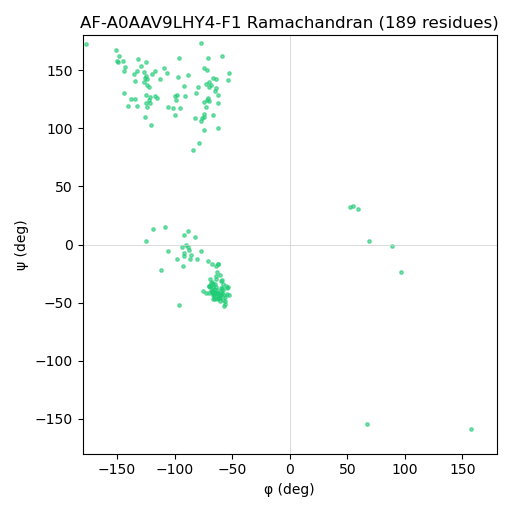08 ? 10.954 6.055 6.372 1.00 92.81 108 THR A C 1
ATOM 832 O O . THR A 1 108 ? 11.521 6.158 7.455 1.00 92.81 108 THR A O 1
ATOM 835 N N . ASN A 1 109 ? 11.417 6.645 5.261 1.00 87.94 109 ASN A N 1
ATOM 836 C CA . ASN A 1 109 ? 12.648 7.443 5.168 1.00 87.94 109 ASN A CA 1
ATOM 837 C C . ASN A 1 109 ? 13.917 6.706 5.654 1.00 87.94 109 ASN A C 1
ATOM 839 O O . ASN A 1 109 ? 14.835 7.320 6.192 1.00 87.94 109 ASN A O 1
ATOM 843 N N . ASN A 1 110 ? 13.985 5.387 5.452 1.00 87.69 110 ASN A N 1
ATOM 844 C CA . ASN A 1 110 ? 15.131 4.553 5.841 1.00 87.69 110 ASN A CA 1
ATOM 845 C C . ASN A 1 110 ? 16.219 4.465 4.757 1.00 87.69 110 ASN A C 1
ATOM 847 O O . ASN A 1 110 ? 17.227 3.786 4.944 1.00 87.69 110 ASN A O 1
ATOM 851 N N . THR A 1 111 ? 16.015 5.090 3.598 1.00 89.56 111 THR A N 1
ATOM 852 C CA . THR A 1 111 ? 16.967 5.069 2.485 1.00 89.56 111 THR A CA 1
ATOM 853 C C . THR A 1 111 ? 16.868 6.342 1.647 1.00 89.56 111 THR A C 1
ATOM 855 O O . THR A 1 111 ? 15.922 7.119 1.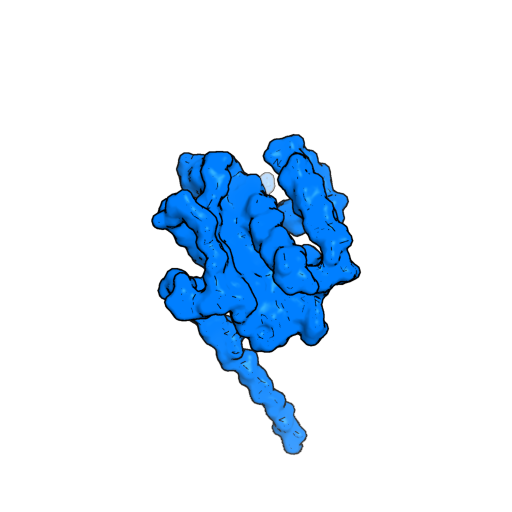783 1.00 89.56 111 THR A O 1
ATOM 858 N N . THR A 1 112 ? 17.845 6.555 0.767 1.00 87.44 112 THR A N 1
ATOM 859 C CA . THR A 1 112 ? 17.876 7.707 -0.134 1.00 87.44 112 THR A CA 1
ATOM 860 C C . THR A 1 112 ? 16.789 7.587 -1.193 1.00 87.44 112 THR A C 1
ATOM 862 O O . THR A 1 112 ? 16.745 6.628 -1.967 1.00 87.44 112 THR A O 1
ATOM 865 N N . THR A 1 113 ? 15.938 8.603 -1.260 1.00 85.62 113 THR A N 1
ATOM 866 C CA . THR A 1 113 ? 14.878 8.708 -2.257 1.00 85.62 113 THR A CA 1
ATOM 867 C C . THR A 1 113 ? 15.445 8.992 -3.655 1.00 85.62 113 THR A C 1
ATOM 869 O O . THR A 1 113 ? 16.150 9.988 -3.835 1.00 85.62 113 THR A O 1
ATOM 872 N N . PRO A 1 114 ? 15.113 8.178 -4.674 1.00 89.12 114 PRO A N 1
ATOM 873 C CA . PRO A 1 114 ? 15.455 8.475 -6.057 1.00 89.12 114 PRO A CA 1
ATOM 874 C C . PRO A 1 114 ? 14.707 9.709 -6.569 1.00 89.12 114 PRO A C 1
ATOM 876 O O . PRO A 1 114 ? 13.523 9.904 -6.288 1.00 89.12 114 PRO A O 1
ATOM 879 N N . TRP A 1 115 ? 15.375 10.507 -7.401 1.00 88.88 115 TRP A N 1
ATOM 880 C CA . TRP A 1 115 ? 14.815 11.741 -7.963 1.00 88.88 115 TRP A CA 1
ATOM 881 C C . TRP A 1 115 ? 13.521 11.510 -8.764 1.00 88.88 115 TRP A C 1
ATOM 883 O O . TRP A 1 115 ? 12.613 12.335 -8.717 1.00 88.88 115 TRP A O 1
ATOM 893 N N . ASN A 1 116 ? 13.393 10.369 -9.449 1.00 89.12 116 ASN A N 1
ATOM 894 C CA . ASN A 1 116 ? 12.262 10.048 -10.327 1.00 89.12 116 ASN A CA 1
ATOM 895 C C . ASN A 1 116 ? 10.976 9.621 -9.588 1.00 89.12 116 ASN A C 1
ATOM 897 O O . ASN A 1 116 ? 9.946 9.418 -10.236 1.00 89.12 116 ASN A O 1
ATOM 901 N N . VAL A 1 117 ? 11.036 9.465 -8.260 1.00 92.31 117 VAL A N 1
ATOM 902 C CA . VAL A 1 117 ? 9.876 9.204 -7.383 1.00 92.31 117 VAL A CA 1
ATOM 903 C C . VAL A 1 117 ? 9.748 10.224 -6.245 1.00 92.31 117 VAL A C 1
ATOM 905 O O . VAL A 1 117 ? 8.861 10.103 -5.402 1.00 92.31 117 VAL A O 1
ATOM 908 N N . ALA A 1 118 ? 10.620 11.236 -6.200 1.00 93.31 118 ALA A N 1
ATOM 909 C CA . ALA A 1 118 ? 10.690 12.185 -5.091 1.00 93.31 118 ALA A CA 1
ATOM 910 C C . ALA A 1 118 ? 9.383 12.973 -4.907 1.00 93.31 118 ALA A C 1
ATOM 912 O O . ALA A 1 118 ? 8.896 13.101 -3.785 1.00 93.31 118 ALA A O 1
ATOM 913 N N . SER A 1 119 ? 8.779 13.438 -6.006 1.00 94.88 119 SER A N 1
ATOM 914 C CA . SER A 1 119 ? 7.514 14.185 -5.960 1.00 94.88 119 SER A CA 1
ATOM 915 C C . SER A 1 119 ? 6.350 13.336 -5.435 1.00 94.88 119 SER A C 1
ATOM 917 O O . SER A 1 119 ? 5.578 13.781 -4.587 1.00 94.88 119 SER A O 1
ATOM 919 N N . GLN A 1 120 ? 6.277 12.075 -5.865 1.00 95.38 120 GLN A N 1
ATOM 920 C CA . GLN A 1 120 ? 5.270 11.115 -5.430 1.00 95.38 120 GLN A CA 1
ATOM 921 C C . GLN A 1 120 ? 5.446 10.786 -3.945 1.00 95.38 120 GLN A C 1
ATOM 923 O O . GLN A 1 120 ? 4.479 10.752 -3.190 1.00 95.38 120 GLN A O 1
ATOM 928 N N . LEU A 1 121 ? 6.687 10.602 -3.491 1.00 95.25 121 LEU A N 1
ATOM 929 C CA . LEU A 1 121 ? 6.964 10.357 -2.079 1.00 95.25 121 LEU A CA 1
ATOM 930 C C . LEU A 1 121 ? 6.632 11.573 -1.213 1.00 95.25 121 LEU A C 1
ATOM 932 O O . LEU A 1 121 ? 6.075 11.394 -0.136 1.00 95.25 121 LEU A O 1
ATOM 936 N N . GLN A 1 122 ? 6.866 12.797 -1.688 1.00 95.25 122 GLN A N 1
ATOM 937 C CA . GLN A 1 122 ? 6.432 14.002 -0.980 1.00 95.25 122 GLN A CA 1
ATOM 938 C C . GLN A 1 122 ? 4.904 14.053 -0.826 1.00 95.25 122 GLN A C 1
ATOM 940 O O . GLN A 1 122 ? 4.412 14.294 0.278 1.00 95.25 122 GLN A O 1
ATOM 945 N N . GLN A 1 123 ? 4.151 13.774 -1.894 1.00 96.69 123 GLN A N 1
ATOM 946 C CA . GLN A 1 123 ? 2.688 13.672 -1.833 1.00 96.69 123 GLN A CA 1
ATOM 947 C C . GLN A 1 123 ? 2.242 12.585 -0.845 1.00 96.69 123 GLN A C 1
ATOM 949 O O . GLN A 1 123 ? 1.315 12.780 -0.058 1.00 96.69 123 GLN A O 1
ATOM 954 N N . LEU A 1 124 ? 2.917 11.438 -0.853 1.00 96.38 124 LEU A N 1
ATOM 955 C CA . LEU A 1 124 ? 2.625 10.335 0.051 1.00 96.38 124 LEU A CA 1
ATOM 956 C C . LEU A 1 124 ? 2.888 10.715 1.518 1.00 96.38 124 LEU A C 1
ATOM 958 O O . LEU A 1 124 ? 2.059 10.410 2.371 1.00 96.38 124 LEU A O 1
ATOM 962 N N . GLN A 1 125 ? 3.969 11.444 1.820 1.00 96.12 125 GLN A N 1
ATOM 963 C CA . GLN A 1 125 ? 4.225 11.967 3.170 1.00 96.12 125 GLN A CA 1
ATOM 964 C C . GLN A 1 125 ? 3.148 12.966 3.616 1.00 96.12 125 GLN A C 1
ATOM 966 O O . GLN A 1 125 ? 2.709 12.929 4.767 1.00 96.12 125 GLN A O 1
ATOM 971 N N . GLN A 1 126 ? 2.664 13.822 2.708 1.00 97.12 126 GLN A N 1
ATOM 972 C CA . GLN A 1 126 ? 1.541 14.717 3.005 1.00 97.12 126 GLN A CA 1
ATOM 973 C C . GLN A 1 126 ? 0.281 13.923 3.362 1.00 97.12 126 GLN A C 1
ATOM 975 O O . GLN A 1 126 ? -0.336 14.207 4.386 1.00 97.12 126 GLN A O 1
ATOM 980 N N . LEU A 1 127 ? -0.059 12.882 2.591 1.00 97.75 127 LEU A N 1
ATOM 981 C CA . LEU A 1 127 ? -1.193 11.999 2.891 1.00 97.75 127 LEU A CA 1
ATOM 982 C C . LEU A 1 127 ? -1.037 11.314 4.252 1.00 97.75 127 LEU A C 1
ATOM 984 O O . LEU A 1 127 ? -1.997 11.263 5.021 1.00 97.75 127 LEU A O 1
ATOM 988 N N . ILE A 1 128 ? 0.169 10.835 4.574 1.00 97.62 128 ILE A N 1
ATOM 989 C CA . ILE A 1 128 ? 0.458 10.201 5.865 1.00 97.62 128 ILE A CA 1
ATOM 990 C C . ILE A 1 128 ? 0.167 11.150 7.032 1.00 97.62 128 ILE A C 1
ATOM 992 O O . ILE A 1 128 ? -0.377 10.709 8.045 1.00 97.62 128 ILE A O 1
ATOM 996 N N . SER A 1 129 ? 0.449 12.448 6.882 1.00 97.56 129 SER A N 1
ATOM 997 C CA . SER A 1 129 ? 0.218 13.439 7.943 1.00 97.56 129 SER A CA 1
ATOM 998 C C . SER A 1 129 ? -1.259 13.603 8.356 1.00 97.56 129 SER A C 1
ATOM 1000 O O . SER A 1 129 ? -1.535 14.108 9.443 1.00 97.56 129 SER A O 1
ATOM 1002 N N . HIS A 1 130 ? -2.219 13.132 7.546 1.00 98.12 130 HIS A N 1
ATOM 1003 C CA . HIS A 1 130 ? -3.651 13.154 7.880 1.00 98.12 130 HIS A CA 1
ATOM 1004 C C . HIS A 1 130 ? -4.101 12.018 8.815 1.00 98.12 130 HIS A C 1
ATOM 1006 O O . HIS A 1 130 ? -5.226 12.059 9.335 1.00 98.12 130 HIS A O 1
ATOM 1012 N N . PHE A 1 131 ? -3.266 10.997 9.023 1.00 98.19 131 PHE A N 1
ATOM 1013 C CA . PHE A 1 131 ? -3.565 9.876 9.911 1.00 98.19 131 PHE A CA 1
ATOM 1014 C C . PHE A 1 131 ? -3.047 10.152 11.322 1.00 98.19 131 PHE A C 1
ATOM 1016 O O . PHE A 1 131 ? -1.918 10.587 11.515 1.00 98.19 131 PHE A O 1
ATOM 1023 N N . THR A 1 132 ? -3.860 9.843 12.332 1.00 98.12 132 THR A N 1
ATOM 1024 C CA . THR A 1 132 ? -3.433 9.908 13.738 1.00 98.12 132 THR A CA 1
ATOM 1025 C C . THR A 1 132 ? -2.403 8.827 14.043 1.00 98.12 132 THR A C 1
ATOM 1027 O O . THR A 1 132 ? -1.430 9.075 14.747 1.00 98.12 132 THR A O 1
ATOM 1030 N N . HIS A 1 133 ? -2.608 7.625 13.500 1.00 98.31 133 HIS A N 1
ATOM 1031 C CA . HIS A 1 133 ? -1.652 6.535 13.614 1.00 98.31 133 HIS A CA 1
ATOM 1032 C C . HIS A 1 133 ? -1.459 5.874 12.253 1.00 98.31 133 HIS A C 1
ATOM 1034 O O . HIS A 1 133 ? -2.410 5.396 11.631 1.00 98.31 133 HIS A O 1
ATOM 1040 N N . PHE A 1 134 ? -0.208 5.807 11.815 1.00 98.38 134 PHE A N 1
ATOM 1041 C CA . PHE A 1 134 ? 0.175 5.196 10.553 1.00 98.38 134 PHE A CA 1
ATOM 1042 C C . PHE A 1 134 ? 1.270 4.155 10.777 1.00 98.38 134 PHE A C 1
ATOM 1044 O O . PHE A 1 134 ? 2.179 4.356 11.583 1.00 98.38 134 PHE A O 1
ATOM 1051 N N . LYS A 1 135 ? 1.177 3.029 10.068 1.00 98.12 135 LYS A N 1
ATOM 1052 C CA . LYS A 1 135 ? 2.230 2.008 9.998 1.00 98.12 135 LYS A CA 1
ATOM 1053 C C . LYS A 1 135 ? 2.417 1.590 8.549 1.00 98.12 135 LYS A C 1
ATOM 1055 O O . LYS A 1 135 ? 1.426 1.413 7.849 1.00 98.12 135 LYS A O 1
ATOM 1060 N N . CYS A 1 136 ? 3.659 1.374 8.131 1.00 98.00 136 CYS A N 1
ATOM 1061 C CA . CYS A 1 136 ? 3.981 0.785 6.836 1.00 98.00 136 CYS A CA 1
ATOM 1062 C C . CYS A 1 136 ? 4.797 -0.488 7.059 1.00 98.00 136 CYS A C 1
ATOM 1064 O O . CYS A 1 136 ? 5.847 -0.440 7.697 1.00 98.00 136 CYS A O 1
ATOM 1066 N N . ASN A 1 137 ? 4.299 -1.617 6.559 1.00 96.88 137 ASN A N 1
ATOM 1067 C CA . ASN A 1 137 ? 4.902 -2.927 6.761 1.00 96.88 137 ASN A CA 1
ATOM 1068 C C . ASN A 1 137 ? 5.191 -3.601 5.422 1.00 96.88 137 ASN A C 1
ATOM 1070 O O . ASN A 1 137 ? 4.392 -3.545 4.486 1.00 96.88 137 ASN A O 1
ATOM 1074 N N . HIS A 1 138 ? 6.316 -4.309 5.376 1.00 96.50 138 HIS A N 1
ATOM 1075 C CA . HIS A 1 138 ? 6.602 -5.235 4.292 1.00 96.50 138 HIS A CA 1
ATOM 1076 C C . HIS A 1 138 ? 5.850 -6.544 4.526 1.00 96.50 138 HIS A C 1
ATOM 1078 O O . HIS A 1 138 ? 5.884 -7.081 5.637 1.00 96.50 138 HIS A O 1
ATOM 1084 N N . ILE A 1 139 ? 5.233 -7.080 3.478 1.00 94.25 139 ILE A N 1
ATOM 1085 C CA . ILE A 1 139 ? 4.660 -8.426 3.473 1.00 94.25 139 ILE A CA 1
ATOM 1086 C C . ILE A 1 139 ? 5.233 -9.248 2.327 1.00 94.25 139 ILE A C 1
ATOM 1088 O O . ILE A 1 139 ? 5.710 -8.715 1.333 1.00 94.25 139 ILE A O 1
ATOM 1092 N N . LEU A 1 140 ? 5.187 -10.567 2.465 1.00 91.44 140 LEU A N 1
ATOM 1093 C CA . LEU A 1 14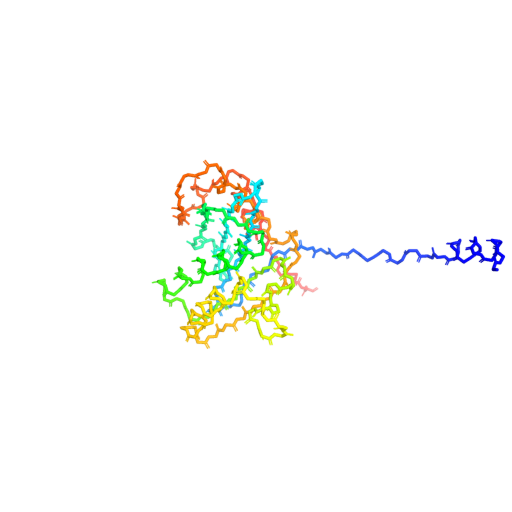0 ? 5.539 -11.460 1.370 1.00 91.44 140 LEU A CA 1
ATOM 1094 C C . LEU A 1 140 ? 4.446 -11.427 0.295 1.00 91.44 140 LEU A C 1
ATOM 1096 O O . LEU A 1 140 ? 3.268 -11.202 0.594 1.00 91.44 140 LEU A O 1
ATOM 1100 N N . ARG A 1 141 ? 4.834 -11.655 -0.961 1.00 88.12 141 ARG A N 1
ATOM 1101 C CA . ARG A 1 141 ? 3.936 -11.543 -2.117 1.00 88.12 141 ARG A CA 1
ATOM 1102 C C . ARG A 1 141 ? 2.746 -12.500 -2.017 1.00 88.12 141 ARG A C 1
ATOM 1104 O O . ARG A 1 141 ? 1.642 -12.150 -2.426 1.00 88.12 141 ARG A O 1
ATOM 1111 N N . GLU A 1 142 ? 2.942 -13.655 -1.388 1.00 87.38 142 GLU A N 1
ATOM 1112 C CA . GLU A 1 142 ? 1.915 -14.664 -1.129 1.00 87.38 142 GLU A CA 1
ATOM 1113 C C . GLU A 1 142 ? 0.847 -14.191 -0.123 1.00 87.38 142 GLU A C 1
ATOM 1115 O O . GLU A 1 142 ? -0.244 -14.746 -0.059 1.00 87.38 142 GLU A O 1
ATOM 1120 N N . ALA A 1 143 ? 1.101 -13.135 0.652 1.00 88.69 143 ALA A N 1
ATOM 1121 C CA . ALA A 1 143 ? 0.072 -12.485 1.467 1.00 88.69 143 ALA A CA 1
ATOM 1122 C C . ALA A 1 143 ? -0.621 -11.318 0.735 1.00 88.69 143 ALA A C 1
ATOM 1124 O O . ALA A 1 143 ? -1.629 -10.813 1.230 1.00 88.69 143 ALA A O 1
ATOM 1125 N N . ASN A 1 144 ? -0.116 -10.893 -0.434 1.00 94.12 144 ASN A N 1
ATOM 1126 C CA . ASN A 1 144 ? -0.569 -9.697 -1.159 1.00 94.12 144 ASN A CA 1
ATOM 1127 C C . ASN A 1 144 ? -1.370 -9.998 -2.443 1.00 94.12 144 ASN A C 1
ATOM 1129 O O . ASN A 1 144 ? -1.567 -9.111 -3.274 1.00 94.12 144 ASN A O 1
ATOM 1133 N N . PHE A 1 145 ? -1.852 -11.234 -2.624 1.00 91.69 145 PHE A N 1
ATOM 1134 C CA . PHE A 1 145 ? -2.461 -11.685 -3.885 1.00 91.69 145 PHE A CA 1
ATOM 1135 C C . PHE A 1 145 ? -3.625 -10.822 -4.384 1.00 91.69 145 PHE A C 1
ATOM 1137 O O . PHE A 1 145 ? -3.781 -10.646 -5.590 1.00 91.69 145 PHE A O 1
ATOM 1144 N N . VAL A 1 146 ? -4.457 -10.287 -3.483 1.00 93.19 146 VAL A N 1
ATOM 1145 C CA . VAL A 1 146 ? -5.595 -9.447 -3.890 1.00 93.19 146 VAL A CA 1
ATOM 1146 C C . VAL A 1 146 ? -5.097 -8.163 -4.551 1.00 93.19 146 VAL A C 1
ATOM 1148 O O . VAL A 1 146 ? -5.580 -7.812 -5.622 1.00 93.19 146 VAL A O 1
ATOM 1151 N N . ALA A 1 147 ? -4.113 -7.484 -3.956 1.00 96.31 147 ALA A N 1
ATOM 1152 C CA . ALA A 1 147 ? -3.573 -6.248 -4.510 1.00 96.31 147 ALA A CA 1
ATOM 1153 C C . ALA A 1 147 ? -2.836 -6.490 -5.839 1.00 96.31 147 ALA A C 1
ATOM 1155 O O . ALA A 1 147 ? -3.095 -5.770 -6.800 1.00 96.31 147 ALA A O 1
ATOM 1156 N N . ASP A 1 148 ? -2.017 -7.548 -5.931 1.00 95.19 148 ASP A N 1
ATOM 1157 C CA . ASP A 1 148 ? -1.332 -7.958 -7.174 1.00 95.19 148 ASP A CA 1
ATOM 1158 C C . ASP A 1 148 ? -2.341 -8.294 -8.289 1.00 95.19 148 ASP A C 1
ATOM 1160 O O . ASP A 1 148 ? -2.205 -7.827 -9.422 1.00 95.19 148 ASP A O 1
ATOM 1164 N N . SER A 1 149 ? -3.413 -9.031 -7.968 1.00 94.38 149 SER A N 1
ATOM 1165 C CA . SER A 1 149 ? -4.482 -9.336 -8.925 1.00 94.38 149 SER A CA 1
ATOM 1166 C C . SER A 1 149 ? -5.189 -8.073 -9.413 1.00 94.38 149 SER A C 1
ATOM 1168 O O . SER A 1 149 ? -5.486 -7.970 -10.602 1.00 94.38 149 SER A O 1
ATOM 1170 N N . MET A 1 150 ? -5.468 -7.119 -8.522 1.00 96.62 150 MET A N 1
ATOM 1171 C CA . MET A 1 150 ? -6.112 -5.858 -8.895 1.00 96.62 150 MET A CA 1
ATOM 1172 C C . MET A 1 150 ? -5.181 -4.963 -9.721 1.00 96.62 150 MET A C 1
ATOM 1174 O O . MET A 1 150 ? -5.642 -4.303 -10.652 1.00 96.62 150 MET A O 1
ATOM 1178 N N . ALA A 1 151 ? -3.877 -4.974 -9.434 1.00 96.50 151 ALA A N 1
ATOM 1179 C CA . ALA A 1 151 ? -2.884 -4.225 -10.195 1.00 96.50 151 ALA A CA 1
ATOM 1180 C C . ALA A 1 151 ? -2.738 -4.784 -11.612 1.00 96.50 151 ALA A C 1
ATOM 1182 O O . ALA A 1 151 ? -2.680 -4.023 -12.570 1.00 96.50 151 ALA A O 1
ATOM 1183 N N . LYS A 1 152 ? -2.758 -6.110 -11.774 1.00 95.12 152 LYS A N 1
ATOM 1184 C CA . LYS A 1 152 ? -2.755 -6.751 -13.097 1.00 95.12 152 LYS A CA 1
ATOM 1185 C C . LYS A 1 152 ? -4.038 -6.486 -13.879 1.00 95.12 152 LYS A C 1
ATOM 1187 O O . LYS A 1 152 ? -3.964 -6.183 -15.063 1.00 95.12 152 LYS A O 1
ATOM 1192 N N . HIS A 1 153 ? -5.192 -6.545 -13.215 1.00 94.38 153 HIS A N 1
ATOM 1193 C CA . HIS A 1 153 ? -6.478 -6.264 -13.856 1.00 94.38 153 HIS A CA 1
ATOM 1194 C C . HIS A 1 153 ? -6.560 -4.834 -14.409 1.00 94.38 153 HIS A C 1
ATOM 1196 O O . HIS A 1 153 ? -7.260 -4.597 -15.386 1.00 94.38 153 HIS A O 1
ATOM 1202 N N . SER A 1 154 ? -5.802 -3.887 -13.849 1.00 95.81 154 SER A N 1
ATOM 1203 C CA . SER A 1 154 ? -5.853 -2.497 -14.312 1.00 95.81 154 SER A CA 1
ATOM 1204 C C . SER A 1 154 ? -5.407 -2.314 -15.767 1.00 95.81 154 SER A C 1
ATOM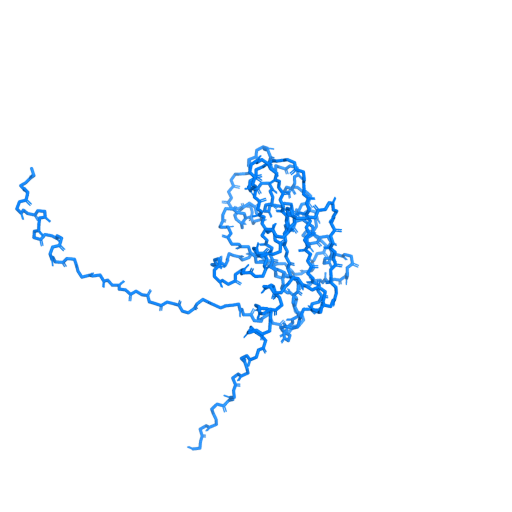 1206 O O . SER A 1 154 ? -5.866 -1.382 -16.422 1.00 95.81 154 SER A O 1
ATOM 1208 N N . HIS A 1 155 ? -4.602 -3.236 -16.308 1.00 95.06 155 HIS A N 1
ATOM 1209 C CA . HIS A 1 155 ? -4.183 -3.234 -17.718 1.00 95.06 155 HIS A CA 1
ATOM 1210 C C . HIS A 1 155 ? -5.311 -3.602 -18.690 1.00 95.06 155 HIS A C 1
ATOM 1212 O O . HIS A 1 155 ? -5.188 -3.385 -19.890 1.00 95.06 155 HIS A O 1
ATOM 1218 N N . GLU A 1 156 ? -6.414 -4.152 -18.183 1.00 93.12 156 GLU A N 1
ATOM 1219 C CA . GLU A 1 156 ? -7.622 -4.470 -18.955 1.00 93.12 156 GLU A CA 1
ATOM 1220 C C . GLU A 1 156 ? -8.649 -3.324 -18.905 1.00 93.12 156 GLU A C 1
ATOM 1222 O O . GLU A 1 156 ? -9.716 -3.412 -19.512 1.00 93.12 156 GLU A O 1
ATOM 1227 N N . THR A 1 157 ? -8.347 -2.248 -18.170 1.00 90.25 157 THR A N 1
ATOM 1228 C CA . THR A 1 157 ? -9.272 -1.142 -17.895 1.00 90.25 157 THR A CA 1
ATOM 1229 C C . THR A 1 157 ? -8.768 0.169 -18.484 1.00 90.25 157 THR A C 1
ATOM 1231 O O . THR A 1 157 ? -7.567 0.410 -18.574 1.00 90.25 157 THR A O 1
ATOM 1234 N N . THR A 1 158 ? -9.692 1.048 -18.868 1.00 92.12 158 THR A N 1
ATOM 1235 C CA . THR A 1 158 ? -9.363 2.368 -19.433 1.00 92.12 158 THR A CA 1
ATOM 1236 C C . THR A 1 158 ? -9.434 3.497 -18.410 1.00 92.12 158 THR A C 1
ATOM 1238 O O . THR A 1 158 ? -9.003 4.611 -18.698 1.00 92.12 158 THR A O 1
ATOM 1241 N N . SER A 1 159 ? -10.006 3.252 -17.229 1.00 93.38 159 SER A N 1
ATOM 1242 C CA . SER A 1 159 ? -10.148 4.257 -16.177 1.00 93.38 159 SER A CA 1
ATOM 1243 C C . SER A 1 159 ? -10.008 3.648 -14.780 1.00 93.38 159 SER A C 1
ATOM 1245 O O . SER A 1 159 ? -10.199 2.447 -14.603 1.00 93.38 159 SER A O 1
ATOM 1247 N N . PRO A 1 160 ? -9.661 4.459 -13.762 1.00 94.69 160 PRO A N 1
ATOM 1248 C CA . PRO A 1 160 ? -9.629 3.989 -12.386 1.00 94.69 160 PRO A CA 1
ATOM 1249 C C . PRO A 1 160 ? -11.010 3.580 -11.879 1.00 94.69 160 PRO A C 1
ATOM 1251 O O . PRO A 1 160 ? -11.983 4.326 -12.007 1.00 94.69 160 PRO A O 1
ATOM 1254 N N . HIS A 1 161 ? -11.071 2.428 -11.221 1.00 92.75 161 HIS A N 1
ATOM 1255 C CA . HIS A 1 161 ? -12.278 1.904 -10.599 1.00 92.75 161 HIS A CA 1
ATOM 1256 C C . HIS A 1 161 ? -12.060 1.678 -9.107 1.00 92.75 161 HIS A C 1
ATOM 1258 O O . HIS A 1 161 ? -11.052 1.104 -8.689 1.00 92.75 161 HIS A O 1
ATOM 1264 N N . VAL A 1 162 ? -13.044 2.095 -8.307 1.00 95.50 162 VAL A N 1
ATOM 1265 C CA . VAL A 1 162 ? -13.101 1.835 -6.866 1.00 95.50 162 VAL A CA 1
ATOM 1266 C C . VAL A 1 162 ? -14.388 1.097 -6.556 1.00 95.50 162 VAL A C 1
ATOM 1268 O O . VAL A 1 162 ? -15.479 1.533 -6.913 1.00 95.50 162 VAL A O 1
ATOM 1271 N N . LEU A 1 163 ? -14.232 -0.058 -5.928 1.00 93.25 163 LEU A N 1
ATOM 1272 C CA . LEU A 1 163 ? -15.264 -1.058 -5.726 1.00 93.25 163 LEU A CA 1
ATOM 1273 C C . LEU A 1 163 ? -15.539 -1.180 -4.233 1.00 93.25 163 LEU A C 1
ATOM 1275 O O . LEU A 1 163 ? -14.622 -1.425 -3.451 1.00 93.25 163 LEU A O 1
ATOM 1279 N N . PHE A 1 164 ? -16.802 -1.045 -3.845 1.00 92.38 164 PHE A N 1
ATOM 1280 C CA . PHE A 1 164 ? -17.233 -1.112 -2.443 1.00 92.38 164 PHE A CA 1
ATOM 1281 C C . PHE A 1 164 ? -17.960 -2.423 -2.114 1.00 92.38 164 PHE A C 1
ATOM 1283 O O . PHE A 1 164 ? -18.263 -2.688 -0.955 1.00 92.38 164 PHE A O 1
ATOM 1290 N N . SER A 1 165 ? -18.211 -3.274 -3.118 1.00 87.69 165 SER A N 1
ATOM 1291 C CA . SER A 1 165 ? -18.809 -4.600 -2.944 1.00 87.69 165 SER A CA 1
ATOM 1292 C C . SER A 1 165 ? -17.928 -5.698 -3.534 1.00 87.69 165 SER A C 1
ATOM 1294 O O . SER A 1 165 ? -17.415 -5.577 -4.645 1.00 87.69 165 SER A O 1
ATOM 1296 N N . ILE A 1 166 ? -17.799 -6.810 -2.802 1.00 82.62 166 ILE A N 1
ATOM 1297 C CA . ILE A 1 166 ? -17.045 -7.999 -3.236 1.00 82.62 166 ILE A CA 1
ATOM 1298 C C . ILE A 1 166 ? -17.615 -8.563 -4.545 1.00 82.62 166 ILE A C 1
ATOM 1300 O O . ILE A 1 166 ? -16.869 -9.086 -5.362 1.00 82.62 166 ILE A O 1
ATOM 1304 N N . GLN A 1 167 ? -18.921 -8.411 -4.782 1.00 80.44 167 GLN A N 1
ATOM 1305 C CA . GLN A 1 167 ? -19.587 -8.878 -6.005 1.00 80.44 167 GLN A CA 1
ATOM 1306 C C . GLN A 1 167 ? -19.098 -8.159 -7.270 1.00 80.44 167 GLN A C 1
ATOM 1308 O O . GLN A 1 167 ? -19.313 -8.652 -8.372 1.00 80.44 167 GLN A O 1
ATOM 1313 N N . GLN A 1 168 ? -18.463 -6.995 -7.118 1.00 80.44 168 GLN A N 1
ATOM 1314 C CA . GLN A 1 168 ? -17.949 -6.195 -8.228 1.00 80.44 168 GLN A CA 1
ATOM 1315 C C . GLN A 1 168 ? -16.489 -6.529 -8.562 1.00 80.44 168 GLN A C 1
ATOM 1317 O O . GLN A 1 168 ? -15.956 -6.011 -9.539 1.00 80.44 168 GLN A O 1
ATOM 1322 N N . LEU A 1 169 ? -15.822 -7.354 -7.748 1.00 81.12 169 LEU A N 1
ATOM 1323 C CA . LEU A 1 169 ? -14.427 -7.708 -7.967 1.00 81.12 169 LEU A CA 1
ATOM 1324 C C . LEU A 1 169 ? -14.268 -8.704 -9.123 1.00 81.12 169 LEU A C 1
ATOM 1326 O O . LEU A 1 169 ? -15.124 -9.569 -9.327 1.00 81.12 169 LEU A O 1
ATOM 1330 N N . PRO A 1 170 ? -13.114 -8.689 -9.811 1.00 79.62 170 PRO A N 1
ATOM 1331 C CA . PRO A 1 170 ? -12.724 -9.783 -10.688 1.00 79.62 170 PRO A CA 1
ATOM 1332 C C . PRO A 1 170 ? -12.785 -11.133 -9.957 1.00 79.62 170 PRO A C 1
ATOM 1334 O O . PRO A 1 170 ? -12.515 -11.227 -8.752 1.00 79.62 170 PRO A O 1
ATOM 1337 N N . LYS A 1 171 ? -13.107 -12.208 -10.688 1.00 77.06 171 LYS A N 1
ATOM 1338 C CA . LYS A 1 171 ? -13.312 -13.553 -10.110 1.00 77.06 171 LYS A CA 1
ATOM 1339 C C . LYS A 1 171 ? -12.133 -14.012 -9.242 1.00 77.06 171 LYS A C 1
ATOM 1341 O O . LYS A 1 171 ? -12.352 -14.510 -8.141 1.00 77.06 171 LYS A O 1
ATOM 1346 N N . LEU A 1 172 ? -10.897 -13.796 -9.701 1.00 71.94 172 LEU A N 1
ATOM 1347 C CA . LEU A 1 172 ? -9.686 -14.169 -8.958 1.00 71.94 172 LEU A CA 1
ATOM 1348 C C . LEU A 1 172 ? -9.570 -13.416 -7.622 1.00 71.94 172 LEU A C 1
ATOM 1350 O O . LEU A 1 172 ? -9.368 -14.042 -6.584 1.00 71.94 172 LEU A O 1
ATOM 1354 N N . ALA A 1 173 ? -9.780 -12.097 -7.617 1.00 71.12 173 ALA A N 1
ATOM 1355 C CA . ALA A 1 173 ? -9.746 -11.286 -6.398 1.00 71.12 173 ALA A CA 1
ATOM 1356 C C . ALA A 1 173 ? -10.864 -11.670 -5.409 1.00 71.12 173 ALA A C 1
ATOM 1358 O O . ALA A 1 173 ? -10.638 -11.711 -4.200 1.00 71.12 173 ALA A O 1
ATOM 1359 N N . THR A 1 174 ? -12.047 -12.024 -5.919 1.00 69.50 174 THR A N 1
ATOM 1360 C CA . THR A 1 174 ? -13.187 -12.478 -5.104 1.00 69.50 174 THR A CA 1
ATOM 1361 C C . THR A 1 174 ? -12.856 -13.745 -4.315 1.00 69.50 174 THR A C 1
ATOM 1363 O O . THR A 1 174 ? -13.070 -13.793 -3.102 1.00 69.50 174 THR A O 1
ATOM 1366 N N . VAL A 1 175 ? -12.289 -14.756 -4.984 1.00 67.94 175 VAL A N 1
ATOM 1367 C CA . VAL A 1 175 ? -11.899 -16.030 -4.353 1.00 67.94 175 VAL A CA 1
ATOM 1368 C C . VAL A 1 175 ? -10.856 -15.800 -3.258 1.00 67.94 175 VAL A C 1
ATOM 1370 O O . VAL A 1 175 ? -10.977 -16.346 -2.162 1.00 67.94 175 VAL A O 1
ATOM 1373 N N . LEU A 1 176 ? -9.872 -14.941 -3.524 1.00 71.12 176 LEU A N 1
ATOM 1374 C CA . LEU A 1 176 ? -8.793 -14.621 -2.587 1.00 71.12 176 LEU A CA 1
ATOM 1375 C C . LEU A 1 176 ? -9.279 -13.840 -1.358 1.00 71.12 176 LEU A C 1
ATOM 1377 O O . LEU A 1 176 ? -8.758 -14.016 -0.258 1.00 71.12 176 LEU A O 1
ATOM 1381 N N . ILE A 1 177 ? -10.291 -12.983 -1.509 1.00 69.31 177 ILE A N 1
ATOM 1382 C CA . ILE A 1 177 ? -10.891 -12.304 -0.358 1.00 69.31 177 ILE A CA 1
ATOM 1383 C C . ILE A 1 177 ? -11.690 -13.288 0.502 1.00 69.31 177 ILE A C 1
ATOM 1385 O O . ILE A 1 177 ? -11.586 -13.221 1.729 1.00 69.31 177 ILE A O 1
ATOM 1389 N N . ALA A 1 178 ? -12.450 -14.191 -0.123 1.00 59.88 178 ALA A N 1
ATOM 1390 C CA . ALA A 1 178 ? -13.316 -15.148 0.563 1.00 59.88 178 ALA A CA 1
ATOM 1391 C C . ALA A 1 178 ? -12.542 -16.248 1.315 1.00 59.88 178 ALA A C 1
ATOM 1393 O O . ALA A 1 178 ? -12.948 -16.636 2.408 1.00 59.88 178 ALA A O 1
ATOM 1394 N N . SER A 1 179 ? -11.409 -16.720 0.786 1.00 54.75 179 SER A N 1
ATOM 1395 C CA . SER A 1 179 ? -10.579 -17.730 1.463 1.00 54.75 179 SER A CA 1
ATOM 1396 C C . SER A 1 179 ? -9.890 -17.191 2.725 1.00 54.75 179 SER A C 1
ATOM 1398 O O . SER A 1 179 ? -9.689 -17.928 3.687 1.00 54.75 179 SER A O 1
ATOM 1400 N N . LEU A 1 180 ? -9.585 -15.889 2.761 1.00 52.72 180 LEU A N 1
ATOM 1401 C CA . LEU A 1 180 ? -8.902 -15.227 3.881 1.00 52.72 180 LEU A CA 1
ATOM 1402 C C . LEU A 1 180 ? -9.852 -14.734 4.9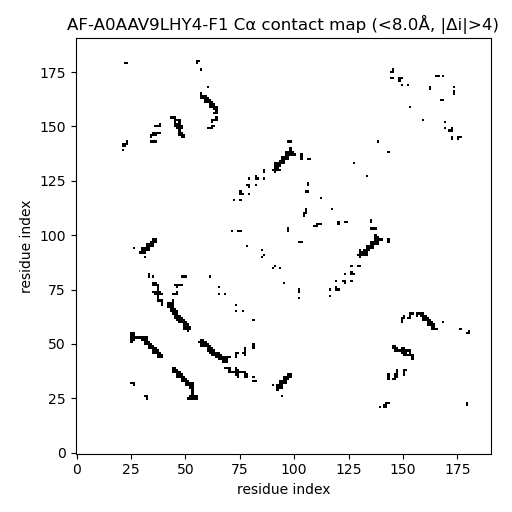91 1.00 52.72 180 LEU A C 1
ATOM 1404 O O . LEU A 1 180 ? -9.392 -14.359 6.070 1.00 52.72 180 LEU A O 1
ATOM 1408 N N . SER A 1 181 ? -11.170 -14.708 4.759 1.00 49.22 181 SER A N 1
ATOM 1409 C CA . SER A 1 181 ? -12.166 -14.313 5.768 1.00 49.22 181 SER A CA 1
ATOM 1410 C C . SER A 1 181 ? -12.736 -15.490 6.573 1.00 49.22 181 SER A C 1
ATOM 1412 O O . SER A 1 181 ? -13.251 -15.255 7.668 1.00 49.22 181 SER A O 1
ATOM 1414 N N . GLN A 1 182 ? -12.600 -16.733 6.089 1.00 38.81 182 GLN A N 1
ATOM 1415 C CA . GLN A 1 182 ? -13.219 -17.934 6.678 1.00 38.81 182 GLN A CA 1
ATOM 1416 C C . GLN A 1 182 ? -12.387 -18.674 7.741 1.00 38.81 182 GLN A C 1
ATOM 1418 O O . GLN A 1 182 ? -12.876 -19.638 8.324 1.00 38.81 182 GLN A O 1
ATOM 1423 N N . VAL A 1 183 ? -11.171 -18.231 8.076 1.00 38.34 183 VAL A N 1
ATOM 1424 C CA . VAL A 1 183 ? -10.415 -18.845 9.184 1.00 38.34 183 VAL A CA 1
ATOM 1425 C C . VAL A 1 183 ? -10.848 -18.220 10.515 1.00 38.34 183 VAL A C 1
ATOM 1427 O O . VAL A 1 183 ? -10.223 -17.299 11.043 1.00 38.34 183 VAL A O 1
ATOM 1430 N N . THR A 1 184 ? -11.971 -18.693 11.054 1.00 34.09 184 THR A N 1
ATOM 1431 C CA . THR A 1 184 ? -12.300 -18.561 12.479 1.00 34.09 184 THR A CA 1
ATOM 1432 C C . THR A 1 184 ? -11.585 -19.669 13.239 1.00 34.09 184 THR A C 1
ATOM 1434 O O . THR A 1 184 ? -11.963 -20.833 13.130 1.00 34.09 184 THR A O 1
ATOM 1437 N N . PHE A 1 185 ? -10.559 -19.326 14.019 1.00 36.44 185 PHE A N 1
ATOM 1438 C CA . PHE A 1 185 ? -10.045 -20.245 15.030 1.00 36.44 185 PHE A CA 1
ATOM 1439 C C . PHE A 1 185 ? -11.130 -20.414 16.096 1.00 36.44 185 PHE A C 1
ATOM 1441 O O . PHE A 1 185 ? -11.451 -19.464 16.812 1.00 36.44 185 PHE A O 1
ATOM 1448 N N . LEU A 1 186 ? -11.722 -21.607 16.179 1.00 29.91 186 LEU A N 1
ATOM 1449 C CA . LEU A 1 186 ? -12.458 -22.009 17.373 1.00 29.91 186 LEU A CA 1
ATOM 1450 C C . LEU A 1 186 ? -11.447 -22.047 18.530 1.00 29.91 186 LEU A C 1
ATOM 1452 O O . LEU A 1 186 ? -10.382 -22.650 18.364 1.00 29.91 186 LEU A O 1
ATOM 1456 N N . PRO A 1 187 ? -11.719 -21.399 19.675 1.00 33.47 187 PRO A N 1
ATOM 1457 C CA . PRO A 1 187 ? -10.852 -21.533 20.831 1.00 33.47 187 PRO A CA 1
ATOM 1458 C C . PRO A 1 187 ? -10.867 -23.002 21.253 1.00 33.47 187 PRO A C 1
ATOM 1460 O O . PRO A 1 187 ? -11.928 -23.562 21.535 1.00 33.47 187 PRO A O 1
ATOM 1463 N N . LEU A 1 188 ? -9.690 -23.629 21.274 1.00 35.31 188 LEU A N 1
ATOM 1464 C CA . LEU A 1 188 ? -9.508 -24.905 21.953 1.00 35.31 188 LEU A CA 1
ATOM 1465 C C . LEU A 1 188 ? -9.802 -24.648 23.431 1.00 35.31 188 LEU A C 1
ATOM 1467 O O . LEU A 1 188 ? -8.995 -24.062 24.149 1.00 35.31 188 LEU A O 1
ATOM 1471 N N . THR A 1 189 ? -11.005 -25.018 23.858 1.00 38.56 189 THR A N 1
ATOM 1472 C CA . THR A 1 189 ? -11.343 -25.109 25.271 1.00 38.56 189 THR A CA 1
ATOM 1473 C C . THR A 1 189 ? -10.666 -26.365 25.791 1.00 38.56 189 THR A C 1
ATOM 1475 O O . THR A 1 189 ? -10.998 -27.481 25.405 1.00 38.56 189 THR A O 1
ATOM 1478 N N . THR A 1 190 ? -9.641 -26.175 26.613 1.00 41.53 190 THR A N 1
ATOM 1479 C CA . THR A 1 190 ? -9.059 -27.245 27.416 1.00 41.53 190 THR A CA 1
ATOM 1480 C C . THR A 1 190 ? -10.004 -27.511 28.583 1.00 41.53 190 THR A C 1
ATOM 1482 O O . THR A 1 190 ? -10.140 -26.655 29.459 1.00 41.53 190 THR A O 1
ATOM 1485 N N . THR A 1 191 ? -10.685 -28.654 28.558 1.00 53.81 191 THR A N 1
ATOM 1486 C CA . THR A 1 191 ? -11.239 -29.305 29.757 1.00 53.81 191 THR A CA 1
ATOM 1487 C C . THR A 1 191 ? -10.159 -30.105 30.455 1.00 53.81 191 THR A C 1
ATOM 1489 O O . THR A 1 191 ? -9.420 -30.798 29.716 1.00 53.81 191 THR A O 1
#

pLDDT: mean 88.46, std 15.08, range [29.91, 98.75]

Mean predicted aligned error: 8.02 Å

Sequence (191 aa):
MEWSRLCTLIEKCSHDIKITIVQWTKPPIKWVKLNTDGSAILGSKGAGGVLRSNTGNMIFAFSAPLGEGTNTQAKVEAAIFGLTWCVHLNYKNVILEVDSKLIVDYITNNTTTPWNVASQLQQLQQLISHFTHFKCNHILREANFVADSMAKHSHETTSPHVLFSIQQLPKLATVLIASLSQVTFLPLTTT

Foldseek 3Di:
DDPVVVVVVVVPDDDPDDDDDAAADADDALEKEKFKAWDADPFWIKIWIFIAHNLLDTQKIKIFTDGGDDRLLNRLVNLLVRLVVCVVVPRAHYEYEYQDPVSLCLQVVVDDDDPVCVVSSVSSVVSNVSHNHYHYDHGHVVHRQLNVVSRVCNVVDDGMDMGRDLVPDDPRNSVSSVVNNPPDPDPPDDD

Organism: NCBI:txid50273

Nearest PDB structures (foldseek):
  4e19-assembly2_B  TM=9.623E-01  e=2.967E-10  Halobacterium salinarum NRC-1
  3hst-assembly2_B  TM=9.520E-01  e=1.063E-09  Mycobacterium tuberculosis
  3hst-assembly4_D  TM=9.474E-01  e=7.899E-09  Mycobacterium tuberculosis
  2ehg-assembly1_A  TM=8.935E-01  e=1.979E-07  Sulfurisphaera tokodaii str. 7
  3aly-assembly1_A  TM=9.187E-01  e=1.302E-06  Sulfurisphaera tokodaii str. 7

Solvent-accessible surface area (backbone atoms only — not comparable to full-atom values): 10576 Å² total; per-residue (Å²): 135,63,68,70,62,53,52,57,52,57,75,66,59,76,81,86,83,82,86,75,92,69,66,71,74,66,38,57,87,88,25,34,33,35,38,31,22,36,28,49,59,98,44,39,16,8,13,6,22,36,33,25,36,41,84,48,48,73,58,36,35,34,25,24,46,63,53,75,50,47,43,68,54,16,35,54,49,16,46,39,54,54,48,52,50,40,54,76,71,66,54,39,34,42,36,41,36,32,63,40,63,68,58,38,29,53,76,69,65,73,51,86,73,54,79,96,47,41,69,60,52,51,54,38,54,56,58,53,70,69,34,83,41,75,47,74,41,68,45,59,60,78,44,39,52,48,11,47,48,25,4,56,51,7,74,82,43,94,56,71,45,79,41,68,49,70,89,73,45,58,71,70,40,37,53,53,54,56,66,70,55,67,78,72,81,74,79,83,78,84,128

Radius of gyration: 19.76 Å; Cα contacts (8 Å, |Δi|>4): 352; chains: 1; bounding box: 62×48×51 Å

InterPro domains:
  IPR002156 Ribonuclease H domain [PF13456] (36-153)
  IPR002156 Ribonuclease H domain [PS50879] (28-156)
  IPR012337 Ribonuclease H-like superfamily [SSF53098] (30-155)
  IPR036397 Ribonuclease H superfamily [G3DSA:3.30.420.10] (30-156)
  IPR044730 Ribonuclease H-like domain, plant type [cd06222] (34-152)
  IPR053151 Ribonuclease H-like [PTHR47723] (12-172)

Secondary structure (DSSP, 8-state):
--HHHHHHHHHT-------------PPPTT-EEEEEEEEEETTEEEEEEEEE-TTS-EEEEEEEEEEE--HHHHHHHHHHHHHHHHHHTT--EEEEEES-HHHHHHHTT-SPPPGGGHHHHHHHHHHHTT-SEEEEEE--GGG-HHHHHHHHHGGG-SS-EEE-SGGGS-HHHHHHHHHHH----------